Protein AF-A0A947X364-F1 (afdb_monomer_lite)

pLDDT: mean 85.23, std 13.18, range [39.66, 98.44]

Structure (mmCIF, N/CA/C/O backbone):
data_AF-A0A947X364-F1
#
_entry.id   AF-A0A947X364-F1
#
loop_
_atom_site.group_PDB
_atom_site.id
_atom_site.type_symbol
_atom_site.label_atom_id
_atom_site.label_alt_id
_atom_site.label_comp_id
_atom_site.label_asym_id
_atom_site.label_entity_id
_atom_site.label_seq_id
_atom_site.pdbx_PDB_ins_code
_atom_site.Cartn_x
_atom_site.Cartn_y
_atom_site.Cartn_z
_atom_site.occupancy
_atom_site.B_iso_or_equiv
_atom_site.auth_seq_id
_atom_site.auth_comp_id
_atom_site.auth_asym_id
_atom_site.auth_atom_id
_atom_site.pdbx_PDB_model_num
ATOM 1 N N . HIS A 1 1 ? 5.967 0.370 -32.026 1.00 50.75 1 HIS A N 1
ATOM 2 C CA . HIS A 1 1 ? 7.414 0.213 -31.820 1.00 50.75 1 HIS A CA 1
ATOM 3 C C . HIS A 1 1 ? 8.087 1.084 -32.867 1.00 50.75 1 HIS A C 1
ATOM 5 O O . HIS A 1 1 ? 8.521 0.565 -33.881 1.00 50.75 1 HIS A O 1
ATOM 11 N N . ASP A 1 2 ? 8.095 2.403 -32.660 1.00 51.62 2 ASP A N 1
ATOM 12 C CA . ASP A 1 2 ? 8.690 3.359 -33.609 1.00 51.62 2 ASP A CA 1
ATOM 13 C C . ASP A 1 2 ? 10.055 3.768 -33.070 1.00 51.62 2 ASP A C 1
ATOM 15 O O . ASP A 1 2 ? 10.305 4.905 -32.667 1.00 51.62 2 ASP A O 1
ATOM 19 N N . ALA A 1 3 ? 10.926 2.772 -32.964 1.00 56.81 3 ALA A N 1
ATOM 20 C CA . ALA A 1 3 ? 12.272 2.999 -32.496 1.00 56.81 3 ALA A CA 1
ATOM 21 C C . ALA A 1 3 ? 13.049 3.817 -33.533 1.00 56.81 3 ALA A C 1
ATOM 23 O O . ALA A 1 3 ? 12.891 3.569 -34.730 1.00 56.81 3 ALA A O 1
ATOM 24 N N . PRO A 1 4 ? 13.914 4.751 -33.108 1.00 58.84 4 PRO A N 1
ATOM 25 C CA . PRO A 1 4 ? 14.882 5.330 -34.022 1.00 58.84 4 PRO A CA 1
ATOM 26 C C . PRO A 1 4 ? 15.731 4.194 -34.601 1.00 58.84 4 PRO A C 1
ATOM 28 O O . PRO A 1 4 ? 16.317 3.396 -33.866 1.00 58.84 4 PRO A O 1
ATOM 31 N N . VAL A 1 5 ? 15.717 4.096 -35.923 1.00 63.72 5 VAL A N 1
ATOM 32 C CA . VAL A 1 5 ? 16.536 3.163 -36.683 1.00 63.72 5 VAL A CA 1
ATOM 33 C C . VAL A 1 5 ? 17.848 3.870 -36.981 1.00 63.72 5 VAL A C 1
ATOM 35 O O . VAL A 1 5 ? 17.840 5.015 -37.438 1.00 63.72 5 VAL A O 1
ATOM 38 N N . THR A 1 6 ? 18.962 3.212 -36.686 1.00 67.25 6 THR A N 1
ATOM 39 C CA . THR A 1 6 ? 20.286 3.725 -37.028 1.00 67.25 6 THR A CA 1
ATOM 40 C C . THR A 1 6 ? 20.862 2.845 -38.127 1.00 67.25 6 THR A C 1
ATOM 42 O O . THR A 1 6 ? 20.836 1.617 -38.013 1.00 67.25 6 THR A O 1
ATOM 45 N N . GLU A 1 7 ? 21.354 3.471 -39.193 1.00 76.88 7 GLU A N 1
ATOM 46 C CA . GLU A 1 7 ? 22.111 2.783 -40.237 1.00 76.88 7 GLU A CA 1
ATOM 47 C C . GLU A 1 7 ? 23.512 2.461 -39.713 1.00 76.88 7 GLU A C 1
ATOM 49 O O . GLU A 1 7 ? 24.219 3.344 -39.223 1.00 76.88 7 GLU A O 1
ATOM 54 N N . PHE A 1 8 ? 23.908 1.197 -39.824 1.00 76.75 8 PHE A N 1
ATOM 55 C CA . PHE A 1 8 ? 25.250 0.734 -39.498 1.00 76.75 8 PHE A CA 1
ATOM 56 C C . PHE A 1 8 ? 25.892 0.086 -40.713 1.00 76.75 8 PHE A C 1
ATOM 58 O O . PHE A 1 8 ? 25.248 -0.683 -41.426 1.00 76.75 8 PHE A O 1
ATOM 65 N N . THR A 1 9 ? 27.183 0.352 -40.906 1.00 80.31 9 THR A N 1
ATOM 66 C CA . THR A 1 9 ? 27.994 -0.391 -41.875 1.00 80.31 9 THR A CA 1
ATOM 67 C C . THR A 1 9 ? 28.534 -1.648 -41.208 1.00 80.31 9 THR A C 1
ATOM 69 O O . THR A 1 9 ? 29.103 -1.588 -40.114 1.00 80.31 9 THR A O 1
ATOM 72 N N . VAL A 1 10 ? 28.352 -2.798 -41.848 1.00 82.56 10 VAL A N 1
ATOM 73 C CA . VAL A 1 10 ? 28.839 -4.071 -41.320 1.00 82.56 10 VAL A CA 1
ATOM 74 C C . VAL A 1 10 ? 30.335 -4.195 -41.556 1.00 82.56 10 VAL A C 1
ATOM 76 O O . VAL A 1 10 ? 30.806 -4.129 -42.691 1.00 82.56 10 VAL A O 1
ATOM 79 N N . VAL A 1 11 ? 31.084 -4.404 -40.477 1.00 85.81 11 VAL A N 1
ATOM 80 C CA . VAL A 1 11 ? 32.546 -4.520 -40.494 1.00 85.81 11 VAL A CA 1
ATOM 81 C C . VAL A 1 11 ? 33.006 -5.777 -39.760 1.00 85.81 11 VAL A C 1
ATOM 83 O O . VAL A 1 11 ? 32.313 -6.325 -38.902 1.00 85.81 11 VAL A O 1
ATOM 86 N N . GLU A 1 12 ? 34.200 -6.255 -40.096 1.00 80.25 12 GLU A N 1
ATOM 87 C CA . GLU A 1 12 ? 34.803 -7.425 -39.445 1.00 80.25 12 GLU A CA 1
ATOM 88 C C . GLU A 1 12 ? 35.399 -7.076 -38.069 1.00 80.25 12 GLU A C 1
ATOM 90 O O . GLU A 1 12 ? 35.341 -7.875 -37.135 1.00 80.25 12 GLU A O 1
ATOM 95 N N . VAL A 1 13 ? 35.911 -5.849 -37.919 1.00 81.25 13 VAL A N 1
ATOM 96 C CA . VAL A 1 13 ? 36.442 -5.300 -36.666 1.00 81.25 13 VAL A CA 1
ATOM 97 C C . VAL A 1 13 ? 35.828 -3.923 -36.449 1.00 81.25 13 VAL A C 1
ATOM 99 O O . VAL A 1 13 ? 36.001 -3.041 -37.283 1.00 81.25 13 VAL A O 1
ATOM 102 N N . VAL A 1 14 ? 35.111 -3.746 -35.338 1.00 81.38 14 VAL A N 1
ATOM 103 C CA . VAL A 1 14 ? 34.447 -2.478 -35.000 1.00 81.38 14 VAL A CA 1
ATOM 104 C C . VAL A 1 14 ? 35.478 -1.479 -34.483 1.00 81.38 14 VAL A C 1
ATOM 106 O O . VAL A 1 14 ? 36.119 -1.707 -33.456 1.00 81.38 14 VAL A O 1
ATOM 109 N N . THR A 1 15 ? 35.607 -0.361 -35.186 1.00 77.38 15 THR A N 1
ATOM 110 C CA . THR A 1 15 ? 36.470 0.774 -34.838 1.00 77.38 15 THR A CA 1
ATOM 111 C C . THR A 1 15 ? 35.659 1.956 -34.319 1.00 77.38 15 THR A C 1
ATOM 113 O O . THR A 1 15 ? 36.105 2.629 -33.389 1.00 77.38 15 THR A O 1
ATOM 116 N N . ASP A 1 16 ? 34.458 2.175 -34.864 1.00 77.19 16 ASP A N 1
ATOM 117 C CA . ASP A 1 16 ? 33.497 3.177 -34.391 1.00 77.19 16 ASP A CA 1
ATOM 118 C C . ASP A 1 16 ? 32.144 2.538 -34.006 1.00 77.19 16 ASP A C 1
ATOM 120 O O . ASP A 1 16 ? 31.286 2.318 -34.862 1.00 77.19 16 ASP A O 1
ATOM 124 N N . PRO A 1 17 ? 31.878 2.304 -32.706 1.00 70.62 17 PRO A N 1
ATOM 125 C CA . PRO A 1 17 ? 30.636 1.686 -32.228 1.00 70.62 17 PRO A CA 1
ATOM 126 C C . PRO A 1 17 ? 29.351 2.490 -32.503 1.00 70.62 17 PRO A C 1
ATOM 128 O O . PRO A 1 17 ? 28.251 2.006 -32.193 1.00 70.62 17 PRO A O 1
ATOM 131 N N . GLY A 1 18 ? 29.480 3.737 -32.974 1.00 68.88 18 GLY A N 1
ATOM 132 C CA . GLY A 1 18 ? 28.371 4.626 -33.314 1.00 68.88 18 GLY A CA 1
ATOM 133 C C . GLY A 1 18 ? 27.856 4.481 -34.748 1.00 68.88 18 GLY A C 1
ATOM 134 O O . GLY A 1 18 ? 26.692 4.803 -34.980 1.00 68.88 18 GLY A O 1
ATOM 135 N N . SER A 1 19 ? 28.682 3.989 -35.676 1.00 75.62 19 SER A N 1
ATOM 136 C CA . SER A 1 19 ? 28.365 3.870 -37.112 1.00 75.62 19 SER A CA 1
ATOM 137 C C . SER A 1 19 ? 28.690 2.495 -37.715 1.00 75.62 19 SER A C 1
ATOM 139 O O . SER A 1 19 ? 28.218 2.165 -38.805 1.00 75.62 19 SER A O 1
ATOM 141 N N . GLU A 1 20 ? 29.423 1.655 -36.982 1.00 81.62 20 GLU A N 1
ATOM 142 C CA . GLU A 1 20 ? 29.819 0.309 -37.389 1.00 81.62 20 GLU A CA 1
ATOM 143 C C . GLU A 1 20 ? 29.218 -0.768 -36.472 1.00 81.62 20 GLU A C 1
ATOM 145 O O . GLU A 1 20 ? 29.034 -0.571 -35.267 1.00 81.62 20 GLU A O 1
ATOM 150 N N . ILE A 1 21 ? 28.932 -1.936 -37.049 1.00 80.50 21 ILE A N 1
ATOM 151 C CA . ILE A 1 21 ? 28.464 -3.124 -36.328 1.00 80.50 21 ILE A CA 1
ATOM 152 C C . ILE A 1 21 ? 29.257 -4.351 -36.782 1.00 80.50 21 ILE A C 1
ATOM 154 O O . ILE A 1 21 ? 29.564 -4.508 -37.965 1.00 80.50 21 ILE A O 1
ATOM 158 N N . GLY A 1 22 ? 29.616 -5.222 -35.838 1.00 84.00 22 GLY A N 1
ATOM 159 C CA . GLY A 1 22 ? 30.372 -6.433 -36.147 1.00 84.00 22 GLY A CA 1
ATOM 160 C C . GLY A 1 22 ? 29.532 -7.431 -36.945 1.00 84.00 22 GLY A C 1
ATOM 161 O O . GLY A 1 22 ? 28.352 -7.610 -36.647 1.00 84.00 22 GLY A O 1
ATOM 162 N N . LEU A 1 23 ? 30.139 -8.137 -37.902 1.00 82.88 23 LEU A N 1
ATOM 163 C CA . LEU A 1 23 ? 29.462 -9.132 -38.752 1.00 82.88 23 LEU A CA 1
ATOM 164 C C . LEU A 1 23 ? 28.591 -10.129 -37.963 1.00 82.88 23 LEU A C 1
ATOM 166 O O . LEU A 1 23 ? 27.445 -10.378 -38.324 1.00 82.88 23 LEU A O 1
ATOM 170 N N . PHE A 1 24 ? 29.103 -10.666 -36.854 1.00 81.88 24 PHE A N 1
ATOM 171 C CA . PHE A 1 24 ? 28.355 -11.615 -36.021 1.00 81.88 24 PHE A CA 1
ATOM 172 C C . PHE A 1 24 ? 27.121 -10.979 -35.356 1.00 81.88 24 PHE A C 1
ATOM 174 O O . PHE A 1 24 ? 26.053 -11.584 -35.293 1.00 81.88 24 PHE A O 1
ATOM 181 N N . GLU A 1 25 ? 27.248 -9.737 -34.889 1.00 77.56 25 GLU A N 1
ATOM 182 C CA . GLU A 1 25 ? 26.162 -8.989 -34.250 1.00 77.56 25 GLU A CA 1
ATOM 183 C C . GLU A 1 25 ? 25.107 -8.545 -35.278 1.00 77.56 25 GLU A C 1
ATOM 185 O O . GLU A 1 25 ? 23.904 -8.637 -35.028 1.00 77.56 25 GLU A O 1
ATOM 190 N N . ALA A 1 26 ? 25.545 -8.155 -36.477 1.00 77.19 26 ALA A N 1
ATOM 191 C CA . ALA A 1 26 ? 24.693 -7.867 -37.627 1.00 77.19 26 ALA A CA 1
ATOM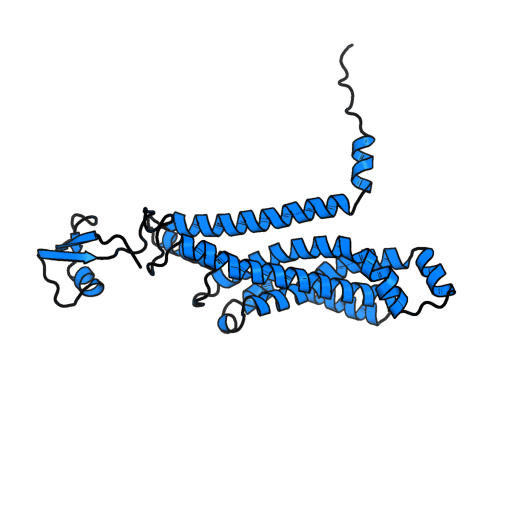 192 C C . ALA A 1 26 ? 23.870 -9.092 -38.060 1.00 77.19 26 ALA A C 1
ATOM 194 O O . ALA A 1 26 ? 22.669 -8.991 -38.323 1.00 77.19 26 ALA A O 1
ATOM 195 N N . GLN A 1 27 ? 24.499 -10.270 -38.076 1.00 82.19 27 GLN A N 1
ATOM 196 C CA . GLN A 1 27 ? 23.836 -11.515 -38.457 1.00 82.19 27 GLN A CA 1
ATOM 197 C C . GLN A 1 27 ? 22.796 -11.976 -37.431 1.00 82.19 27 GLN A C 1
ATOM 199 O O . GLN A 1 27 ? 21.747 -12.497 -37.810 1.00 82.19 27 GLN A O 1
ATOM 204 N N . LEU A 1 28 ? 23.067 -11.756 -36.141 1.00 78.50 28 LEU A N 1
ATOM 205 C CA . LEU A 1 28 ? 22.130 -12.046 -35.054 1.00 78.50 28 LEU A CA 1
ATOM 206 C C . LEU A 1 28 ? 20.958 -11.060 -34.992 1.00 78.50 28 LEU A C 1
ATOM 208 O O . LEU A 1 28 ? 19.848 -11.463 -34.649 1.00 78.50 28 LEU A O 1
ATOM 212 N N . SER A 1 29 ? 21.202 -9.780 -35.281 1.00 69.56 29 SER A N 1
ATOM 213 C CA . SER A 1 29 ? 20.190 -8.723 -35.159 1.00 69.56 29 SER A CA 1
ATOM 214 C C . SER A 1 29 ? 19.259 -8.624 -36.368 1.00 69.56 29 SER A C 1
ATOM 216 O O . SER A 1 29 ? 18.086 -8.299 -36.187 1.00 69.56 29 SER A O 1
ATOM 218 N N . THR A 1 30 ? 19.750 -8.937 -37.573 1.00 77.44 30 THR A N 1
ATOM 219 C CA . THR A 1 30 ? 19.005 -8.706 -38.823 1.00 77.44 30 THR A CA 1
ATOM 220 C C . THR A 1 30 ? 18.771 -9.988 -39.620 1.00 77.44 30 THR A C 1
ATOM 222 O O . THR A 1 30 ? 17.625 -10.376 -39.846 1.00 77.44 30 THR A O 1
ATOM 225 N N . SER A 1 31 ? 19.835 -10.643 -40.097 1.00 77.31 31 SER A N 1
ATOM 226 C CA . SER A 1 31 ? 19.735 -11.828 -40.960 1.00 77.31 31 SER A CA 1
ATOM 227 C C . SER A 1 31 ? 21.073 -12.566 -41.054 1.00 77.31 31 SER A C 1
ATOM 229 O O . SER A 1 31 ? 22.104 -11.916 -41.219 1.00 77.31 31 SER A O 1
ATOM 231 N N . PRO A 1 32 ? 21.089 -13.913 -41.079 1.00 82.31 32 PRO A N 1
ATOM 232 C CA . PRO A 1 32 ? 22.324 -14.689 -41.214 1.00 82.31 32 PRO A CA 1
ATOM 233 C C . PRO A 1 32 ? 23.052 -14.486 -42.555 1.00 82.31 32 PRO A C 1
ATOM 235 O O . PRO A 1 32 ? 24.175 -14.955 -42.702 1.00 82.31 32 PRO A O 1
ATOM 238 N N . PHE A 1 33 ? 22.429 -13.814 -43.529 1.00 84.31 33 PHE A N 1
ATOM 239 C CA . PHE A 1 33 ? 22.990 -13.564 -44.862 1.00 84.31 33 PHE A CA 1
ATOM 240 C C . PHE A 1 33 ? 23.655 -12.191 -45.021 1.00 84.31 33 PHE A C 1
ATOM 242 O O . PHE A 1 33 ? 24.028 -11.840 -46.132 1.00 84.31 33 PHE A O 1
ATOM 249 N N . VAL A 1 34 ? 23.758 -11.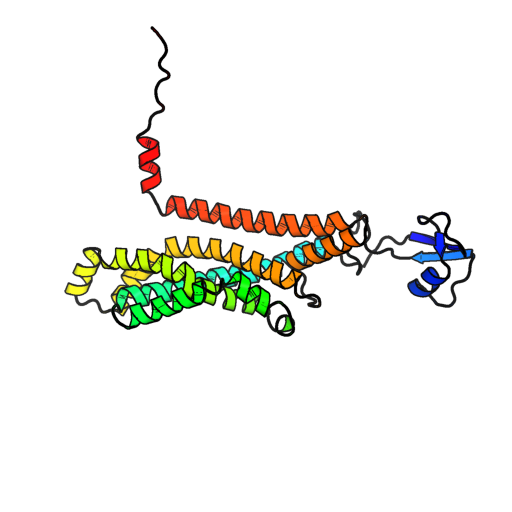401 -43.950 1.00 84.81 34 VAL A N 1
ATOM 250 C CA . VAL A 1 34 ? 24.421 -10.090 -43.992 1.00 84.81 34 VAL A CA 1
ATOM 251 C C . VAL A 1 34 ? 25.935 -10.272 -44.157 1.00 84.81 34 VAL A C 1
ATOM 253 O O . VAL A 1 34 ? 26.535 -11.096 -43.455 1.00 84.81 34 VAL A O 1
ATOM 256 N N . GLU A 1 35 ? 26.537 -9.500 -45.066 1.00 87.81 35 GLU A N 1
ATOM 257 C CA . GLU A 1 35 ? 27.966 -9.529 -45.395 1.00 87.81 35 GLU A CA 1
ATOM 258 C C . GLU A 1 35 ? 28.691 -8.234 -44.982 1.00 87.81 35 GLU A C 1
ATOM 260 O O . GLU A 1 35 ? 28.089 -7.201 -44.691 1.00 87.81 35 GLU A O 1
ATOM 265 N N . VAL A 1 36 ? 30.026 -8.292 -44.927 1.00 84.69 36 VAL A N 1
ATOM 266 C CA . VAL A 1 36 ? 30.869 -7.122 -44.636 1.00 84.69 36 VAL A CA 1
ATOM 267 C C . VAL A 1 36 ? 30.725 -6.096 -45.763 1.00 84.69 36 VAL A C 1
ATOM 269 O O . VAL A 1 36 ? 30.943 -6.418 -46.928 1.00 84.69 36 VAL A O 1
ATOM 272 N N . GLY A 1 37 ? 30.411 -4.851 -45.407 1.00 81.81 37 GLY A N 1
ATOM 273 C CA . GLY A 1 37 ? 30.151 -3.753 -46.341 1.00 81.81 37 GLY A CA 1
ATOM 274 C C . GLY A 1 37 ? 28.668 -3.454 -46.574 1.00 81.81 37 GLY A C 1
ATOM 275 O O . GLY A 1 37 ? 28.362 -2.411 -47.153 1.00 81.81 37 GLY A O 1
ATOM 276 N N . ASP A 1 38 ? 27.757 -4.304 -46.092 1.00 85.00 38 ASP A N 1
ATOM 277 C CA . ASP A 1 38 ? 26.325 -4.010 -46.118 1.00 85.00 38 ASP A CA 1
ATOM 278 C C . ASP A 1 38 ? 25.984 -2.854 -45.168 1.00 85.00 38 ASP A C 1
ATOM 280 O O . ASP A 1 38 ? 26.577 -2.706 -44.096 1.00 85.00 38 ASP A O 1
ATOM 284 N N . VAL A 1 39 ? 24.994 -2.045 -45.551 1.00 82.19 39 VAL A N 1
ATOM 285 C CA . VAL A 1 39 ? 24.371 -1.062 -44.658 1.00 82.19 39 VAL A CA 1
ATOM 286 C C . VAL A 1 39 ? 23.075 -1.664 -44.142 1.00 82.19 39 VAL A C 1
ATOM 288 O O . VAL A 1 39 ? 22.170 -1.960 -44.925 1.00 82.19 39 VAL A O 1
ATOM 291 N N . ILE A 1 40 ? 22.996 -1.866 -42.829 1.00 80.12 40 ILE A N 1
ATOM 292 C CA . ILE A 1 40 ? 21.817 -2.425 -42.175 1.00 80.12 40 ILE A CA 1
ATOM 293 C C . ILE A 1 40 ? 21.181 -1.423 -41.224 1.00 80.12 40 ILE A C 1
ATOM 295 O O . ILE A 1 40 ? 21.845 -0.675 -40.509 1.00 80.12 40 ILE A O 1
ATOM 299 N N . GLU A 1 41 ? 19.859 -1.450 -41.205 1.00 75.38 41 GLU A N 1
ATOM 300 C CA . GLU A 1 41 ? 19.028 -0.669 -40.308 1.00 75.38 41 GLU A CA 1
ATOM 301 C C . GLU A 1 41 ? 18.786 -1.463 -39.020 1.00 75.38 41 GLU A C 1
ATOM 303 O O . GLU A 1 41 ? 18.035 -2.440 -39.013 1.00 75.38 41 GLU A O 1
ATOM 308 N N . VAL A 1 42 ? 19.425 -1.059 -37.918 1.00 70.38 42 VAL A N 1
ATOM 309 C CA . VAL A 1 42 ? 19.279 -1.741 -36.623 1.00 70.38 42 VAL A CA 1
ATOM 310 C C . VAL A 1 42 ? 18.552 -0.837 -35.639 1.00 70.38 42 VAL A C 1
ATOM 312 O O . VAL A 1 42 ? 18.973 0.284 -35.344 1.00 70.38 42 VAL A O 1
ATOM 315 N N . SER A 1 43 ? 17.458 -1.348 -35.075 1.00 69.88 43 SER A N 1
ATOM 316 C CA . SER A 1 43 ? 16.814 -0.727 -33.920 1.00 69.88 43 SER A CA 1
ATOM 317 C C . SER A 1 43 ? 17.644 -1.013 -32.669 1.00 69.88 43 SER A C 1
ATOM 319 O O . SER A 1 43 ? 17.567 -2.104 -32.104 1.00 69.88 43 SER A O 1
ATOM 321 N N . ARG A 1 44 ? 18.438 -0.040 -32.207 1.00 71.88 44 ARG A N 1
ATOM 322 C CA . ARG A 1 44 ? 19.097 -0.157 -30.899 1.00 71.88 44 ARG A CA 1
ATOM 323 C C . ARG A 1 44 ? 18.103 0.144 -29.784 1.00 71.88 44 ARG A C 1
ATOM 325 O O . ARG A 1 44 ? 17.610 1.264 -29.651 1.00 71.88 44 ARG A O 1
ATOM 332 N N . GLN A 1 45 ? 17.848 -0.871 -28.969 1.00 75.81 45 GLN A N 1
ATOM 333 C CA . GLN A 1 45 ? 17.127 -0.763 -27.710 1.00 75.81 45 GLN A CA 1
ATOM 334 C C . GLN A 1 45 ? 18.101 -0.954 -26.550 1.00 75.81 45 GLN A C 1
ATOM 336 O O . GLN A 1 45 ? 19.019 -1.766 -26.664 1.00 75.81 45 GLN A O 1
ATOM 341 N N . PRO A 1 46 ? 17.901 -0.269 -25.420 1.00 83.19 46 PRO A N 1
ATOM 342 C CA . PRO A 1 46 ? 16.972 0.847 -25.193 1.00 83.19 46 PRO A CA 1
ATOM 343 C C . PRO A 1 46 ? 17.371 2.136 -25.946 1.00 83.19 46 PRO A C 1
ATOM 345 O O . PRO A 1 46 ? 18.546 2.502 -25.985 1.00 83.19 46 PRO A O 1
ATOM 348 N N . ALA A 1 47 ? 16.396 2.870 -26.490 1.00 83.06 47 ALA A N 1
ATOM 349 C CA . ALA A 1 47 ? 16.622 4.119 -27.223 1.00 83.06 47 ALA A CA 1
ATOM 350 C C . ALA A 1 47 ? 16.469 5.363 -26.322 1.00 83.06 47 ALA A C 1
ATOM 352 O O . ALA A 1 47 ? 15.644 5.370 -25.400 1.00 83.06 47 ALA A O 1
ATOM 353 N N . PRO A 1 48 ? 17.242 6.442 -26.568 1.00 85.31 48 PRO A N 1
ATOM 354 C CA . PRO A 1 48 ? 17.156 7.670 -25.783 1.00 85.31 48 PRO A CA 1
ATOM 355 C C . PRO A 1 48 ? 15.845 8.438 -26.032 1.00 85.31 48 PRO A C 1
ATOM 357 O O . PRO A 1 48 ? 15.146 8.189 -27.020 1.00 85.31 48 PRO A O 1
ATOM 360 N N . PRO A 1 49 ? 15.515 9.414 -25.162 1.00 87.56 49 PRO A N 1
ATOM 361 C CA . PRO A 1 49 ? 14.378 10.305 -25.357 1.00 87.56 49 PRO A CA 1
ATOM 362 C C . PRO A 1 49 ? 14.358 10.962 -26.741 1.00 87.56 49 PRO A C 1
ATOM 364 O O . PRO A 1 49 ? 15.345 11.540 -27.192 1.00 87.56 49 PRO A O 1
ATOM 367 N N . SER A 1 50 ? 13.206 10.910 -27.401 1.00 86.12 50 SER A N 1
ATOM 368 C CA . SER A 1 50 ? 12.964 11.484 -28.724 1.00 86.12 50 SER A CA 1
ATOM 369 C C . SER A 1 50 ? 11.543 12.051 -28.829 1.00 86.12 50 SER A C 1
ATOM 371 O O . SER A 1 50 ? 10.722 11.904 -27.924 1.00 86.12 50 SER A O 1
ATOM 373 N N . ARG A 1 51 ? 11.212 12.709 -29.949 1.00 83.94 51 ARG A N 1
ATOM 374 C CA . ARG A 1 51 ? 9.846 13.221 -30.184 1.00 83.94 51 ARG A CA 1
ATOM 375 C C . ARG A 1 51 ? 8.798 12.108 -30.273 1.00 83.94 51 ARG A C 1
ATOM 377 O O . ARG A 1 51 ? 7.654 12.356 -29.906 1.00 83.94 51 ARG A O 1
ATOM 384 N N . ALA A 1 52 ? 9.194 10.926 -30.745 1.00 85.00 52 ALA A N 1
ATOM 385 C CA . ALA A 1 52 ? 8.341 9.740 -30.787 1.00 85.00 52 ALA A CA 1
ATOM 386 C C . ALA A 1 52 ? 8.228 9.074 -29.404 1.00 85.00 52 ALA A C 1
ATOM 388 O O . ALA A 1 52 ? 7.149 8.637 -29.020 1.00 85.00 52 ALA A O 1
ATOM 389 N N . HIS A 1 53 ? 9.323 9.073 -28.637 1.00 86.44 53 HIS A N 1
ATOM 390 C CA . HIS A 1 53 ? 9.428 8.436 -27.324 1.00 86.44 53 HIS A CA 1
ATOM 391 C C . HIS A 1 53 ? 9.960 9.422 -26.281 1.00 86.44 53 HIS A C 1
ATOM 393 O O . HIS A 1 53 ? 11.166 9.508 -26.058 1.00 86.44 53 HIS A O 1
ATOM 399 N N . TRP A 1 54 ? 9.079 10.187 -25.628 1.00 88.44 54 TRP A N 1
ATOM 400 C CA . TRP A 1 54 ? 9.479 11.324 -24.774 1.00 88.44 54 TRP A CA 1
ATOM 401 C C . TRP A 1 54 ? 10.375 10.949 -23.594 1.00 88.44 54 TRP A C 1
ATOM 403 O O . TRP A 1 54 ? 11.168 11.771 -23.143 1.00 88.44 54 TRP A O 1
ATOM 413 N N . LEU A 1 55 ? 10.239 9.723 -23.088 1.00 89.81 55 LEU A N 1
ATOM 414 C CA . LEU A 1 55 ? 11.077 9.175 -22.020 1.00 89.81 55 LEU A CA 1
ATOM 415 C C . LEU A 1 55 ? 11.994 8.052 -22.523 1.00 89.81 55 LEU A C 1
ATOM 417 O O . LEU A 1 55 ? 12.573 7.339 -21.714 1.00 89.81 55 LEU A O 1
ATOM 421 N N . GLY A 1 56 ? 12.136 7.901 -23.840 1.00 88.44 56 GLY A N 1
ATOM 422 C CA . GLY A 1 56 ? 12.871 6.801 -24.454 1.00 88.44 56 GLY A CA 1
ATOM 423 C C . GLY A 1 56 ? 12.106 5.480 -24.408 1.00 88.44 56 GLY A C 1
ATOM 424 O O . GLY A 1 56 ? 10.895 5.435 -24.155 1.00 88.44 56 GLY A O 1
ATOM 425 N N . THR A 1 57 ? 12.832 4.401 -24.672 1.00 87.38 57 THR A N 1
ATOM 426 C CA . THR A 1 57 ? 12.308 3.032 -24.695 1.00 87.38 57 THR A CA 1
ATOM 427 C C . THR A 1 57 ? 13.106 2.115 -23.774 1.00 87.38 57 THR A C 1
ATOM 429 O O . THR A 1 57 ? 14.251 2.398 -23.422 1.00 87.38 57 THR A O 1
ATOM 432 N N . ASP A 1 58 ? 12.486 1.015 -23.360 1.00 85.31 58 ASP A N 1
ATOM 433 C CA . ASP A 1 58 ? 13.139 -0.045 -22.590 1.00 85.31 58 ASP A CA 1
ATOM 434 C C . ASP A 1 58 ? 13.905 -1.038 -23.506 1.00 85.31 58 ASP A C 1
ATOM 436 O O . ASP A 1 58 ? 13.849 -0.904 -24.732 1.00 85.31 58 ASP A O 1
ATOM 440 N N . PRO A 1 59 ? 14.611 -2.052 -22.960 1.00 79.75 59 PRO A N 1
ATOM 441 C CA . PRO A 1 59 ? 15.345 -3.046 -23.758 1.00 79.75 59 PRO A CA 1
ATOM 442 C C . PRO A 1 59 ? 14.484 -3.823 -24.758 1.00 79.75 59 PRO A C 1
ATOM 444 O O . PRO A 1 59 ? 14.993 -4.331 -25.751 1.00 79.75 59 PRO A O 1
ATOM 447 N N . LEU A 1 60 ? 13.179 -3.927 -24.496 1.00 79.06 60 LEU A N 1
ATOM 448 C CA . LEU A 1 60 ? 12.205 -4.619 -25.340 1.00 79.06 60 LEU A CA 1
ATOM 449 C C . LEU A 1 60 ? 11.536 -3.665 -26.347 1.00 79.06 60 LEU A C 1
ATOM 451 O O . LEU A 1 60 ? 10.590 -4.047 -27.038 1.00 79.06 60 LEU A O 1
ATOM 455 N N . GLY A 1 61 ? 11.979 -2.407 -26.422 1.00 79.94 61 GLY A N 1
ATOM 456 C CA . GLY A 1 61 ? 11.412 -1.388 -27.300 1.00 79.94 61 GLY A CA 1
ATOM 457 C C . GLY A 1 61 ? 10.038 -0.874 -26.881 1.00 79.94 61 GLY A C 1
ATOM 458 O O . GLY A 1 61 ? 9.317 -0.316 -27.713 1.00 79.94 61 GLY A O 1
ATOM 459 N N . ARG A 1 62 ? 9.646 -1.061 -25.617 1.00 85.88 62 ARG A N 1
ATOM 460 C CA . ARG A 1 62 ? 8.418 -0.503 -25.039 1.00 85.88 62 ARG A CA 1
ATOM 461 C C . ARG A 1 62 ? 8.643 0.960 -24.668 1.00 85.88 62 ARG A C 1
ATOM 463 O O . ARG A 1 62 ? 9.667 1.316 -24.095 1.00 85.88 62 ARG A O 1
ATOM 470 N N . ASP A 1 63 ? 7.663 1.805 -24.974 1.00 89.62 63 ASP A N 1
ATOM 471 C CA . ASP A 1 63 ? 7.703 3.233 -24.651 1.00 89.62 63 ASP A CA 1
ATOM 472 C C . ASP A 1 63 ? 7.612 3.467 -23.133 1.00 89.62 63 ASP A C 1
ATOM 474 O O . ASP A 1 63 ? 6.640 3.065 -22.486 1.00 89.62 63 ASP A O 1
ATOM 478 N N . VAL A 1 64 ? 8.610 4.147 -22.563 1.00 91.81 64 VAL A N 1
ATOM 479 C CA . VAL A 1 64 ? 8.740 4.330 -21.106 1.00 91.81 64 VAL A CA 1
ATOM 480 C C . VAL A 1 64 ? 7.618 5.200 -20.541 1.00 91.81 64 VAL A C 1
ATOM 482 O O . VAL A 1 64 ? 7.134 4.948 -19.437 1.00 91.81 64 VAL A O 1
ATOM 485 N N . LEU A 1 65 ? 7.142 6.193 -21.299 1.00 92.06 65 LEU A N 1
ATOM 486 C CA . LEU A 1 65 ? 6.005 7.023 -20.892 1.00 92.06 65 LEU A CA 1
ATOM 487 C C . LEU A 1 65 ? 4.712 6.200 -20.827 1.00 92.06 65 LEU A C 1
ATOM 489 O O . LEU A 1 65 ? 3.955 6.290 -19.861 1.00 92.06 65 LEU A O 1
ATOM 493 N N . SER A 1 66 ? 4.485 5.346 -21.818 1.00 91.38 66 SER A N 1
ATOM 494 C CA . SER A 1 66 ? 3.361 4.413 -21.845 1.00 91.38 66 SER A CA 1
ATOM 495 C C . SER A 1 66 ? 3.448 3.407 -20.700 1.00 91.38 66 SER A C 1
ATOM 497 O O . SER A 1 66 ? 2.438 3.144 -20.049 1.00 91.38 66 SER A O 1
ATOM 499 N N . MET A 1 67 ? 4.646 2.901 -20.387 1.00 91.69 67 MET A N 1
ATOM 500 C CA . MET A 1 67 ? 4.878 2.054 -19.212 1.00 91.69 67 MET A CA 1
ATOM 501 C C . MET A 1 67 ? 4.548 2.784 -17.908 1.00 91.69 67 MET A C 1
ATOM 503 O O . MET A 1 67 ? 3.880 2.220 -17.042 1.00 91.69 67 MET A O 1
ATOM 507 N N . LEU A 1 68 ? 4.946 4.052 -17.786 1.00 93.88 68 LEU A N 1
ATOM 508 C CA . LEU A 1 68 ? 4.660 4.881 -16.618 1.00 93.88 68 LEU A CA 1
ATOM 509 C C . LEU A 1 68 ? 3.150 5.040 -16.391 1.00 93.88 68 LEU A C 1
ATOM 511 O O . LEU A 1 68 ? 2.662 4.867 -15.270 1.00 93.88 68 LEU A O 1
ATOM 515 N N . LEU A 1 69 ? 2.403 5.331 -17.460 1.00 93.56 69 LEU A N 1
ATOM 516 C CA . LEU A 1 69 ? 0.947 5.491 -17.425 1.00 93.56 69 LEU A CA 1
ATOM 517 C C . LEU A 1 69 ? 0.226 4.158 -17.189 1.00 93.56 69 LEU A C 1
ATOM 519 O O . LEU A 1 69 ? -0.705 4.090 -16.383 1.00 93.56 69 LEU A O 1
ATOM 523 N N . ALA A 1 70 ? 0.673 3.080 -17.836 1.00 91.50 70 ALA A N 1
ATOM 524 C CA . ALA A 1 70 ? 0.137 1.738 -17.624 1.00 91.50 70 ALA A CA 1
ATOM 525 C C . ALA A 1 70 ? 0.361 1.269 -16.177 1.00 91.50 70 ALA A C 1
ATOM 527 O O . ALA A 1 70 ? -0.560 0.750 -15.538 1.00 91.50 70 ALA A O 1
ATOM 528 N N . GLY A 1 71 ? 1.550 1.536 -15.629 1.00 90.88 71 GLY A N 1
ATOM 529 C CA . GLY A 1 71 ? 1.913 1.215 -14.254 1.00 90.88 71 GLY A CA 1
ATOM 530 C C . GLY A 1 71 ? 1.138 2.007 -13.203 1.00 90.88 71 GLY A C 1
ATOM 531 O O . GLY A 1 71 ? 0.942 1.520 -12.087 1.00 90.88 71 GLY A O 1
ATOM 532 N N . ALA A 1 72 ? 0.617 3.185 -13.557 1.00 93.00 72 ALA A N 1
ATOM 533 C CA . ALA A 1 72 ? -0.266 3.939 -12.676 1.00 93.00 72 ALA A CA 1
ATOM 534 C C . ALA A 1 72 ? -1.549 3.149 -12.390 1.00 93.00 72 ALA A C 1
ATOM 536 O O . ALA A 1 72 ? -1.927 2.981 -11.232 1.00 93.00 72 ALA A O 1
ATOM 537 N N . ARG A 1 73 ? -2.196 2.595 -13.423 1.00 92.06 73 ARG A N 1
ATOM 538 C CA . ARG A 1 73 ? -3.457 1.849 -13.274 1.00 92.06 73 ARG A CA 1
ATOM 539 C C . ARG A 1 73 ? -3.317 0.681 -12.297 1.00 92.06 73 ARG A C 1
ATOM 541 O O . ARG A 1 73 ? -4.149 0.536 -11.403 1.00 92.06 73 ARG A O 1
ATOM 548 N N . THR A 1 74 ? -2.287 -0.148 -12.462 1.00 90.00 74 THR A N 1
ATOM 549 C CA . THR A 1 74 ? -2.055 -1.322 -11.605 1.00 90.00 74 THR A CA 1
ATOM 550 C C . THR A 1 74 ? -1.784 -0.900 -10.161 1.00 90.00 74 THR A C 1
ATOM 552 O O . THR A 1 74 ? -2.415 -1.417 -9.238 1.00 90.00 74 THR A O 1
ATOM 555 N N . THR A 1 75 ? -0.945 0.119 -9.970 1.00 92.38 75 THR A N 1
ATOM 556 C CA . THR A 1 75 ? -0.594 0.662 -8.651 1.00 92.38 75 THR A CA 1
ATOM 557 C C . THR A 1 75 ? -1.797 1.277 -7.926 1.00 92.38 75 THR A C 1
ATOM 559 O O . THR A 1 75 ? -2.011 1.018 -6.739 1.00 92.38 75 THR A O 1
ATOM 562 N N . PHE A 1 76 ? -2.633 2.040 -8.636 1.00 93.88 76 PHE A N 1
ATOM 563 C CA . PHE A 1 76 ? -3.852 2.631 -8.080 1.00 93.88 76 PHE A CA 1
ATOM 564 C C . PHE A 1 76 ? -4.864 1.569 -7.645 1.00 93.88 76 PHE A C 1
ATOM 566 O O . PHE A 1 76 ? -5.469 1.714 -6.583 1.00 93.88 76 PHE A O 1
ATOM 573 N N . VAL A 1 77 ? -5.041 0.496 -8.426 1.00 95.19 77 VAL A N 1
ATOM 574 C CA . VAL A 1 77 ? -5.939 -0.611 -8.055 1.00 95.19 77 VAL A CA 1
ATOM 575 C C . VAL A 1 77 ? -5.471 -1.268 -6.759 1.00 95.19 77 VAL A C 1
ATOM 577 O O . VAL A 1 77 ? -6.279 -1.431 -5.845 1.00 95.19 77 VAL A O 1
ATOM 580 N N . VAL A 1 78 ? -4.176 -1.586 -6.646 1.00 94.69 78 VAL A N 1
ATOM 581 C CA . VAL A 1 78 ? -3.602 -2.157 -5.416 1.00 94.69 78 VAL A CA 1
ATOM 582 C C . VAL A 1 78 ? -3.857 -1.238 -4.225 1.00 94.69 78 VAL A C 1
ATOM 584 O O . VAL A 1 78 ? -4.419 -1.675 -3.219 1.00 94.69 78 VAL A O 1
ATOM 587 N N . GLY A 1 79 ? -3.482 0.038 -4.353 1.00 95.69 79 GLY A N 1
ATOM 588 C CA . GLY A 1 79 ? -3.621 1.021 -3.286 1.00 95.69 79 GLY A CA 1
ATOM 589 C C . GLY A 1 79 ? -5.072 1.191 -2.839 1.00 95.69 79 GLY A C 1
ATOM 590 O O . GLY A 1 79 ? -5.362 1.096 -1.648 1.00 95.69 79 GLY A O 1
ATOM 591 N N . LEU A 1 80 ? -6.001 1.386 -3.778 1.00 96.88 80 LEU A N 1
ATOM 592 C CA . LEU A 1 80 ? -7.414 1.631 -3.480 1.00 96.88 80 LEU A CA 1
ATOM 593 C C . LEU A 1 80 ? -8.083 0.430 -2.803 1.00 96.88 80 LEU A C 1
ATOM 595 O O . LEU A 1 80 ? -8.770 0.595 -1.792 1.00 96.88 80 LEU A O 1
ATOM 599 N N . VAL A 1 81 ? -7.873 -0.777 -3.336 1.00 98.00 81 VAL A N 1
ATOM 600 C CA . VAL A 1 81 ? -8.454 -2.002 -2.770 1.00 98.00 81 VAL A CA 1
ATOM 601 C C . VAL A 1 81 ? -7.877 -2.269 -1.381 1.00 98.00 81 VAL A C 1
ATOM 603 O O . VAL A 1 81 ? -8.634 -2.584 -0.459 1.00 98.00 81 VAL A O 1
ATOM 606 N N . ALA A 1 82 ? -6.568 -2.069 -1.197 1.00 97.81 82 ALA A N 1
ATOM 607 C CA . ALA A 1 82 ? -5.927 -2.168 0.110 1.00 97.81 82 ALA A CA 1
ATOM 608 C C . ALA A 1 82 ? -6.500 -1.160 1.110 1.00 97.81 82 ALA A C 1
ATOM 610 O O . ALA A 1 82 ? -6.804 -1.542 2.239 1.00 97.81 82 ALA A O 1
ATOM 611 N N . ALA A 1 83 ? -6.709 0.096 0.703 1.00 97.50 83 ALA A N 1
ATOM 612 C CA . ALA A 1 83 ? -7.305 1.128 1.550 1.00 97.50 83 ALA A CA 1
ATOM 613 C C . ALA A 1 83 ? -8.688 0.698 2.053 1.00 97.50 83 ALA A C 1
ATOM 615 O O . ALA A 1 83 ? -8.915 0.609 3.260 1.00 97.50 83 ALA A O 1
ATOM 616 N N . ILE A 1 84 ? -9.604 0.399 1.127 1.00 98.00 84 ILE A N 1
ATOM 617 C CA . ILE A 1 84 ? -11.000 0.064 1.446 1.00 98.00 84 ILE A CA 1
ATOM 618 C C . ILE A 1 84 ? -11.061 -1.179 2.330 1.00 98.00 84 ILE A C 1
ATOM 620 O O . ILE A 1 84 ? -11.744 -1.176 3.356 1.00 98.00 84 ILE A O 1
ATOM 624 N N . THR A 1 85 ? -10.304 -2.217 1.974 1.00 98.44 85 THR A N 1
ATOM 625 C CA . THR A 1 85 ? -10.290 -3.473 2.729 1.00 98.44 85 THR A CA 1
ATOM 626 C C . THR A 1 85 ? -9.703 -3.267 4.126 1.00 98.44 85 THR A C 1
ATOM 628 O O . THR A 1 85 ? -10.272 -3.762 5.095 1.00 98.44 85 THR A O 1
ATOM 631 N N . THR A 1 86 ? -8.640 -2.465 4.265 1.00 98.12 86 THR A N 1
ATOM 632 C CA . THR A 1 86 ? -8.031 -2.148 5.570 1.00 98.12 86 THR A CA 1
ATOM 633 C C . THR A 1 86 ? -9.014 -1.451 6.502 1.00 98.12 86 THR A C 1
ATOM 635 O O . THR A 1 86 ? -9.153 -1.859 7.655 1.00 98.12 86 THR A O 1
ATOM 638 N N . ALA A 1 87 ? -9.717 -0.418 6.024 1.00 97.12 87 ALA A N 1
ATOM 639 C CA . ALA A 1 87 ? -10.721 0.261 6.842 1.00 97.12 87 ALA A CA 1
ATOM 640 C C . ALA A 1 87 ? -11.873 -0.662 7.208 1.00 97.12 87 ALA A C 1
ATOM 642 O O . ALA A 1 87 ? -12.265 -0.703 8.372 1.00 97.12 87 ALA A O 1
ATOM 643 N N . LEU A 1 88 ? -12.415 -1.390 6.231 1.00 97.75 88 LEU A N 1
ATOM 644 C CA . LEU A 1 88 ? -13.562 -2.256 6.459 1.00 97.75 88 LEU A CA 1
ATOM 645 C C . LEU A 1 88 ? -13.227 -3.328 7.497 1.00 97.75 88 LEU A C 1
ATOM 647 O O . LEU A 1 88 ? -13.923 -3.449 8.505 1.00 97.75 88 LEU A O 1
ATOM 651 N N . VAL A 1 89 ? -12.130 -4.058 7.285 1.00 98.00 89 VAL A N 1
ATOM 652 C CA . VAL A 1 89 ? -11.679 -5.107 8.202 1.00 98.00 89 VAL A CA 1
ATOM 653 C C . VAL A 1 89 ? -11.341 -4.503 9.558 1.00 98.00 89 VAL A C 1
ATOM 655 O O . VAL A 1 89 ? -11.857 -4.980 10.561 1.00 98.00 89 VAL A O 1
ATOM 658 N N . GLY A 1 90 ? -10.562 -3.421 9.610 1.00 97.31 90 GLY A N 1
ATOM 659 C CA . GLY A 1 90 ? -10.164 -2.792 10.868 1.00 97.31 90 GLY A CA 1
ATOM 660 C C . GLY A 1 90 ? -11.345 -2.292 11.703 1.00 97.31 90 GLY A C 1
ATOM 661 O O . GLY A 1 90 ? -11.392 -2.534 12.908 1.00 97.31 90 GLY A O 1
ATOM 662 N N . VAL A 1 91 ? -12.327 -1.631 11.080 1.00 97.38 91 VAL A N 1
ATOM 663 C CA . VAL A 1 91 ? -13.529 -1.124 11.765 1.00 97.38 91 VAL A CA 1
ATOM 664 C C . VAL A 1 91 ? -14.393 -2.273 12.272 1.00 97.38 91 VAL A C 1
ATOM 666 O O . VAL A 1 91 ? -14.837 -2.241 13.422 1.00 97.38 91 VAL A O 1
ATOM 669 N N . LEU A 1 92 ? -14.619 -3.303 11.453 1.00 96.06 92 LEU A N 1
ATOM 670 C CA . LEU A 1 92 ? -15.367 -4.488 11.874 1.00 96.06 92 LEU A CA 1
ATOM 671 C C . LEU A 1 92 ? -14.661 -5.183 13.042 1.00 96.06 92 LEU A C 1
ATOM 673 O O . LEU A 1 92 ? -15.276 -5.430 14.075 1.00 96.06 92 LEU A O 1
ATOM 677 N N . TYR A 1 93 ? -13.356 -5.406 12.924 1.00 96.00 93 TYR A N 1
ATOM 678 C CA . TYR A 1 93 ? -12.557 -6.090 13.932 1.00 96.00 93 TYR A CA 1
ATOM 679 C C . TYR A 1 93 ? -12.556 -5.340 15.272 1.00 96.00 93 TYR A C 1
ATOM 681 O O . TYR A 1 93 ? -12.899 -5.907 16.311 1.00 96.00 93 TYR A O 1
ATOM 689 N N . ALA A 1 94 ? -12.267 -4.037 15.242 1.00 96.19 94 ALA A N 1
ATOM 690 C CA . ALA A 1 94 ? -12.222 -3.197 16.435 1.00 96.19 94 ALA A CA 1
ATOM 691 C C . ALA A 1 94 ? -13.598 -3.018 17.092 1.00 96.19 94 ALA A C 1
ATOM 693 O O . ALA A 1 94 ? -13.709 -2.992 18.320 1.00 96.19 94 ALA A O 1
ATOM 694 N N . SER A 1 95 ? -14.661 -2.895 16.293 1.00 95.88 95 SER A N 1
ATOM 695 C CA . SER A 1 95 ? -16.017 -2.719 16.818 1.00 95.88 95 SER A CA 1
ATOM 696 C C . SER A 1 95 ? -16.542 -3.988 17.498 1.00 95.88 95 SER A C 1
ATOM 698 O O . SER A 1 95 ? -17.113 -3.904 18.590 1.00 95.88 95 SER A O 1
ATOM 700 N N . VAL A 1 96 ? -16.250 -5.164 16.932 1.00 95.38 96 VAL A N 1
ATOM 701 C CA . VAL A 1 96 ? -16.536 -6.468 17.547 1.00 95.38 96 VAL A CA 1
ATOM 702 C C . VAL A 1 96 ? -15.784 -6.618 18.873 1.00 95.38 96 VAL A C 1
ATOM 704 O O . VAL A 1 96 ? -16.404 -6.927 19.895 1.00 95.38 96 VAL A O 1
ATOM 707 N N . GLN A 1 97 ? -14.479 -6.325 18.893 1.00 93.81 97 GLN A N 1
ATOM 708 C CA . GLN A 1 97 ? -13.651 -6.371 20.105 1.00 93.81 97 GLN A CA 1
ATOM 709 C C . GLN A 1 97 ? -14.203 -5.472 21.223 1.00 93.81 97 GLN A C 1
ATOM 711 O O . GLN A 1 97 ? -14.358 -5.911 22.366 1.00 93.81 97 GLN A O 1
ATOM 716 N N . ALA A 1 98 ? -14.570 -4.230 20.893 1.00 93.38 98 ALA A N 1
ATOM 717 C CA . ALA A 1 98 ? -15.032 -3.251 21.873 1.00 93.38 98 ALA A CA 1
ATOM 718 C C . ALA A 1 98 ? -16.401 -3.586 22.489 1.00 93.38 98 ALA A C 1
ATOM 720 O O . ALA A 1 98 ? -16.632 -3.312 23.674 1.00 93.38 98 ALA A O 1
ATOM 721 N N . VAL A 1 99 ? -17.311 -4.171 21.701 1.00 92.62 99 VAL A N 1
ATOM 722 C CA . VAL A 1 99 ? -18.681 -4.479 22.138 1.00 92.62 99 VAL A CA 1
ATOM 723 C C . VAL A 1 99 ? -18.777 -5.840 22.822 1.00 92.62 99 VAL A C 1
ATOM 725 O O . VAL A 1 99 ? -19.465 -5.955 23.838 1.00 92.62 99 VAL A O 1
ATOM 728 N N . MET A 1 100 ? -18.122 -6.878 22.289 1.00 89.50 100 MET A N 1
ATOM 729 C CA . MET A 1 100 ? -18.263 -8.235 22.826 1.00 89.50 100 MET A CA 1
ATOM 730 C C . MET A 1 100 ? -17.504 -8.427 24.142 1.00 89.50 100 MET A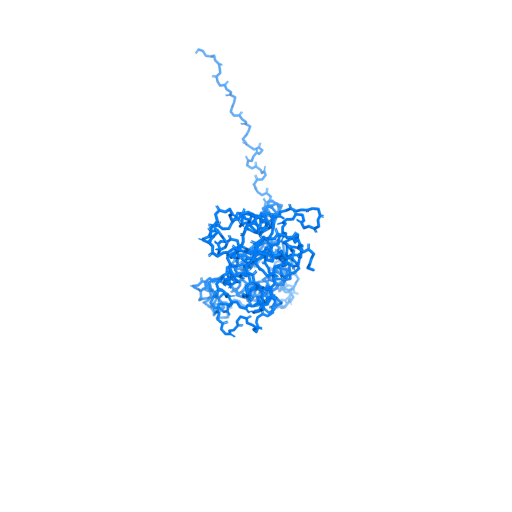 C 1
ATOM 732 O O . MET A 1 100 ? -18.023 -9.124 25.016 1.00 89.50 100 MET A O 1
ATOM 736 N N . ARG A 1 101 ? -16.341 -7.770 24.310 1.00 84.69 101 ARG A N 1
ATOM 737 C CA . ARG A 1 101 ? -15.441 -7.896 25.476 1.00 84.69 101 ARG A CA 1
ATOM 738 C C . ARG A 1 101 ? -15.096 -9.369 25.817 1.00 84.69 101 ARG A C 1
ATOM 740 O O . ARG A 1 101 ? -15.498 -10.318 25.142 1.00 84.69 101 ARG A O 1
ATOM 747 N N . GLY A 1 102 ? -14.287 -9.588 26.855 1.00 88.44 102 GLY A N 1
ATOM 748 C CA . GLY A 1 102 ? -14.010 -10.927 27.397 1.00 88.44 102 GLY A CA 1
ATOM 749 C C . GLY A 1 102 ? -13.201 -11.843 26.464 1.00 88.44 102 GLY A C 1
ATOM 750 O O . GLY A 1 102 ? -12.192 -11.432 25.895 1.00 88.44 102 GLY A O 1
ATOM 751 N N . ARG A 1 103 ? -13.613 -13.115 26.328 1.00 91.31 103 ARG A N 1
ATOM 752 C CA . ARG A 1 103 ? -12.824 -14.147 25.617 1.00 91.31 103 ARG A CA 1
ATOM 753 C C . ARG A 1 103 ? -12.666 -13.870 24.119 1.00 91.31 103 ARG A C 1
ATOM 755 O O . ARG A 1 103 ? -11.606 -14.170 23.579 1.00 91.31 103 ARG A O 1
ATOM 762 N N . ILE A 1 104 ? -13.685 -13.300 23.469 1.00 91.44 104 ILE A N 1
ATOM 763 C CA . ILE A 1 104 ? -13.646 -12.969 22.033 1.00 91.44 104 ILE A CA 1
ATOM 764 C C . ILE A 1 104 ? -12.635 -11.851 21.788 1.00 91.44 104 ILE A C 1
ATOM 766 O O . ILE A 1 104 ? -11.751 -11.999 20.952 1.00 91.44 104 ILE A O 1
ATOM 770 N N . ASP A 1 105 ? -12.704 -10.787 22.590 1.00 92.25 105 ASP A N 1
ATOM 771 C CA . ASP A 1 105 ? -11.737 -9.692 22.553 1.00 92.25 105 ASP A CA 1
ATOM 772 C C . ASP A 1 105 ? -10.302 -10.203 22.776 1.00 92.25 105 ASP A C 1
ATOM 774 O O . ASP A 1 105 ? -9.400 -9.910 21.992 1.00 92.25 105 ASP A O 1
ATOM 778 N N . GLY A 1 106 ? -10.100 -11.069 23.775 1.00 92.88 106 GLY A N 1
ATOM 779 C CA . GLY A 1 106 ? -8.797 -11.677 24.050 1.00 92.88 106 GLY A CA 1
ATOM 780 C C . GLY A 1 106 ? -8.286 -12.628 22.958 1.00 92.88 106 GLY A C 1
ATOM 781 O O . GLY A 1 106 ? -7.079 -12.724 22.756 1.00 92.88 106 GLY A O 1
ATOM 782 N N . PHE A 1 107 ? -9.159 -13.357 22.255 1.00 95.56 107 PHE A N 1
ATOM 783 C CA . PHE A 1 107 ? -8.762 -14.187 21.109 1.00 95.56 107 PHE A CA 1
ATOM 784 C C . PHE A 1 107 ? -8.387 -13.321 19.903 1.00 95.56 107 PHE A C 1
ATOM 786 O O . PHE A 1 107 ? -7.304 -13.477 19.349 1.00 95.56 107 PHE A O 1
ATOM 793 N N . MET A 1 108 ? -9.245 -12.363 19.551 1.00 95.44 108 MET A N 1
ATOM 794 C CA . MET A 1 108 ? -9.019 -11.460 18.426 1.00 95.44 108 MET A CA 1
ATOM 795 C C . MET A 1 108 ? -7.772 -10.594 18.630 1.00 95.44 108 MET A C 1
ATOM 797 O O . MET A 1 108 ? -7.017 -10.386 17.690 1.00 95.44 108 MET A O 1
ATOM 801 N N . SER A 1 109 ? -7.511 -10.137 19.857 1.00 93.25 109 SER A N 1
ATOM 802 C CA . SER A 1 109 ? -6.286 -9.385 20.172 1.00 93.25 109 SER A CA 1
ATOM 803 C C . SER A 1 109 ? -5.037 -10.222 19.918 1.00 93.25 109 SER A C 1
ATOM 805 O O . SER A 1 109 ? -4.148 -9.780 19.205 1.00 93.25 109 SER A O 1
ATOM 807 N N . ARG A 1 110 ? -5.023 -11.472 20.401 1.00 94.25 110 ARG A N 1
ATOM 808 C CA . ARG A 1 110 ? -3.905 -12.396 20.169 1.00 94.25 110 ARG A CA 1
ATOM 809 C C . ARG A 1 110 ? -3.683 -12.677 18.687 1.00 94.25 110 ARG A C 1
ATOM 811 O O . ARG A 1 110 ? -2.541 -12.738 18.253 1.00 94.25 110 ARG A O 1
ATOM 818 N N . LEU A 1 111 ? -4.757 -12.824 17.911 1.00 94.50 111 LEU A N 1
ATOM 819 C CA . LEU A 1 111 ? -4.648 -12.993 16.463 1.00 94.50 111 LEU A CA 1
ATOM 820 C C . LEU A 1 111 ? -4.048 -11.745 15.791 1.00 94.50 111 LEU A C 1
ATOM 822 O O . LEU A 1 111 ? -3.172 -11.884 14.943 1.00 94.50 111 LEU A O 1
ATOM 826 N N . SER A 1 112 ? -4.453 -10.536 16.196 1.00 94.12 112 SER A N 1
ATOM 827 C CA . SER A 1 112 ? -3.850 -9.290 15.701 1.00 94.12 112 SER A CA 1
ATOM 828 C C . SER A 1 112 ? -2.369 -9.179 16.062 1.00 94.12 112 SER A C 1
ATOM 830 O O . SER A 1 112 ? -1.573 -8.791 15.210 1.00 94.12 112 SER A O 1
ATOM 832 N N . ASP A 1 113 ? -1.995 -9.558 17.287 1.00 92.94 113 ASP A N 1
ATOM 833 C CA . ASP A 1 113 ? -0.604 -9.556 17.751 1.00 92.94 113 ASP A CA 1
ATOM 834 C C . ASP A 1 113 ? 0.251 -10.566 16.961 1.00 92.94 113 ASP A C 1
ATOM 836 O O . ASP A 1 113 ? 1.378 -10.262 16.574 1.00 92.94 113 ASP A O 1
ATOM 840 N N . MET A 1 114 ? -0.301 -11.744 16.643 1.00 93.44 114 MET A N 1
ATOM 841 C CA . MET A 1 114 ? 0.350 -12.734 15.774 1.00 93.44 114 MET A CA 1
ATOM 842 C C . MET A 1 114 ? 0.536 -12.217 14.344 1.00 93.44 114 MET A C 1
ATOM 844 O O . MET A 1 114 ? 1.601 -12.401 13.765 1.00 93.44 114 MET A O 1
ATOM 848 N N . LEU A 1 115 ? -0.473 -11.556 13.769 1.00 92.06 115 LEU A N 1
ATOM 849 C CA . LEU A 1 115 ? -0.361 -10.961 12.434 1.00 92.06 115 LEU A CA 1
ATOM 850 C C . LEU A 1 115 ? 0.637 -9.799 12.405 1.00 92.06 115 LEU A C 1
ATOM 852 O O . LEU A 1 115 ? 1.309 -9.599 11.401 1.00 92.06 115 LEU A O 1
ATOM 856 N N . LEU A 1 116 ? 0.769 -9.049 13.501 1.00 90.62 116 LEU A N 1
ATOM 857 C CA . LEU A 1 116 ? 1.750 -7.971 13.615 1.00 90.62 116 LEU A CA 1
ATOM 858 C C . LEU A 1 116 ? 3.196 -8.492 13.564 1.00 90.62 116 LEU A C 1
ATOM 860 O O . LEU A 1 116 ? 4.070 -7.795 13.049 1.00 90.62 116 LEU A O 1
ATOM 864 N N . LEU A 1 117 ? 3.438 -9.716 14.050 1.00 91.56 117 LEU A N 1
ATOM 865 C CA . LEU A 1 117 ? 4.746 -10.380 13.979 1.00 91.56 117 LEU A CA 1
ATOM 866 C C . LEU A 1 117 ? 5.181 -10.676 12.536 1.00 91.56 117 LEU A C 1
ATOM 868 O O . LEU A 1 117 ? 6.377 -10.762 12.266 1.00 91.56 117 LEU A O 1
ATOM 872 N N . PHE A 1 118 ? 4.224 -10.792 11.612 1.00 88.62 118 PHE A N 1
ATOM 873 C CA . PHE A 1 118 ? 4.459 -10.965 10.181 1.00 88.62 118 PHE A CA 1
ATOM 874 C C . PHE A 1 118 ? 4.019 -9.703 9.421 1.00 88.62 118 PHE A C 1
ATOM 876 O O . PHE A 1 118 ? 2.907 -9.671 8.885 1.00 88.62 118 PHE A O 1
ATOM 883 N N . PRO A 1 119 ? 4.860 -8.648 9.351 1.00 84.31 119 PRO A N 1
ATOM 884 C CA . PRO A 1 119 ? 4.508 -7.395 8.695 1.00 84.31 119 PRO A CA 1
ATOM 885 C C . PRO A 1 119 ? 3.890 -7.623 7.314 1.00 84.31 119 PRO A C 1
ATOM 887 O O . PRO A 1 119 ? 4.500 -8.268 6.460 1.00 84.31 119 PRO A O 1
ATOM 890 N N . ALA A 1 120 ? 2.701 -7.056 7.076 1.00 88.69 120 ALA A N 1
ATOM 891 C CA . ALA A 1 120 ? 1.965 -7.238 5.822 1.00 88.69 120 ALA A CA 1
ATOM 892 C C . ALA A 1 120 ? 2.823 -6.998 4.558 1.00 88.69 120 ALA A C 1
ATOM 894 O O . ALA A 1 120 ? 2.724 -7.807 3.636 1.00 88.69 120 ALA A O 1
ATOM 895 N N . PRO A 1 121 ? 3.713 -5.978 4.499 1.00 87.31 121 PRO A N 1
ATOM 896 C CA . PRO A 1 121 ? 4.612 -5.810 3.359 1.00 87.31 121 PRO A CA 1
ATOM 897 C C . PRO A 1 121 ? 5.532 -7.009 3.110 1.00 87.31 121 PRO A C 1
ATOM 899 O O . PRO A 1 121 ? 5.681 -7.415 1.965 1.00 87.31 121 PRO A O 1
ATOM 902 N N . LEU A 1 122 ? 6.109 -7.605 4.161 1.00 87.31 122 LEU A N 1
ATOM 903 C CA . LEU A 1 122 ? 7.015 -8.752 4.032 1.00 87.31 122 LEU A CA 1
ATOM 904 C C . LEU A 1 122 ? 6.276 -9.992 3.537 1.00 87.31 122 LEU A C 1
ATOM 906 O O . LEU A 1 122 ? 6.753 -10.668 2.631 1.00 87.31 122 LEU A O 1
ATOM 910 N N . VAL A 1 123 ? 5.089 -10.260 4.088 1.00 90.25 123 VAL A N 1
ATOM 911 C CA . VAL A 1 123 ? 4.249 -11.376 3.630 1.00 90.25 123 VAL A CA 1
ATOM 912 C C . VAL A 1 123 ? 3.910 -11.205 2.153 1.00 90.25 123 VAL A C 1
ATOM 914 O O . VAL A 1 123 ? 4.048 -12.145 1.377 1.00 90.25 123 VAL A O 1
ATOM 917 N N . MET A 1 124 ? 3.523 -9.997 1.742 1.00 90.50 124 MET A N 1
ATOM 918 C CA . MET A 1 124 ? 3.192 -9.732 0.345 1.00 90.50 124 MET A CA 1
ATOM 919 C C . MET A 1 124 ? 4.392 -9.826 -0.595 1.00 90.50 124 MET A C 1
ATOM 921 O O . MET A 1 124 ? 4.221 -10.265 -1.727 1.00 90.50 124 MET A O 1
ATOM 925 N N . ILE A 1 125 ? 5.589 -9.453 -0.141 1.00 86.88 125 ILE A N 1
ATOM 926 C CA . ILE A 1 125 ? 6.816 -9.643 -0.916 1.00 86.88 125 ILE A CA 1
ATOM 927 C C . ILE A 1 125 ? 7.058 -11.131 -1.167 1.00 86.88 125 ILE A C 1
ATOM 929 O O . ILE A 1 125 ? 7.285 -11.511 -2.307 1.00 86.88 125 ILE A O 1
ATOM 933 N N . VAL A 1 126 ? 6.945 -11.980 -0.142 1.00 86.44 126 VAL A N 1
ATOM 934 C CA . VAL A 1 126 ? 7.135 -13.434 -0.288 1.00 86.44 126 VAL A CA 1
ATOM 935 C C . VAL A 1 126 ? 6.046 -14.068 -1.154 1.00 86.44 126 VAL A C 1
ATOM 937 O O . VAL A 1 126 ? 6.335 -14.964 -1.933 1.00 86.44 126 VAL A O 1
ATOM 940 N N . LEU A 1 127 ? 4.795 -13.614 -1.038 1.00 84.69 127 LEU A N 1
ATOM 941 C CA . LEU A 1 127 ? 3.697 -14.127 -1.862 1.00 84.69 127 LEU A CA 1
ATOM 942 C C . LEU A 1 127 ? 3.794 -13.671 -3.321 1.00 84.69 127 LEU A C 1
ATOM 944 O O . LEU A 1 127 ? 3.396 -14.407 -4.220 1.00 84.69 127 LEU A O 1
ATOM 948 N N . GLY A 1 128 ? 4.276 -12.450 -3.550 1.00 79.62 128 GLY A N 1
ATOM 949 C CA . GLY A 1 128 ? 4.477 -11.908 -4.887 1.00 79.62 128 GLY A CA 1
ATOM 950 C C . GLY A 1 128 ? 5.740 -12.434 -5.563 1.00 79.62 128 GLY A C 1
ATOM 951 O O . GLY A 1 128 ? 5.737 -12.588 -6.778 1.00 79.62 128 GLY A O 1
ATOM 952 N N . ALA A 1 129 ? 6.785 -12.753 -4.795 1.00 72.12 129 ALA A N 1
ATOM 953 C CA . ALA A 1 129 ? 8.011 -13.363 -5.289 1.00 72.12 129 ALA A CA 1
ATOM 954 C C . ALA A 1 129 ? 7.829 -14.878 -5.493 1.00 72.12 129 ALA A C 1
ATOM 956 O O . ALA A 1 129 ? 7.649 -15.635 -4.543 1.00 72.12 129 ALA A O 1
ATOM 957 N N . GLY A 1 130 ? 7.907 -15.336 -6.744 1.00 67.31 130 GLY A N 1
ATOM 958 C CA . GLY A 1 130 ? 7.874 -16.758 -7.104 1.00 67.31 130 GLY A CA 1
ATOM 959 C C . GLY A 1 130 ? 6.590 -17.192 -7.814 1.00 67.31 130 GLY A C 1
ATOM 960 O O . GLY A 1 130 ? 5.874 -16.380 -8.391 1.00 67.31 130 GLY A O 1
ATOM 961 N N . THR A 1 131 ? 6.286 -18.493 -7.774 1.00 66.69 131 THR A N 1
ATOM 962 C CA . THR A 1 131 ? 5.216 -19.131 -8.576 1.00 66.69 131 THR A CA 1
ATOM 963 C C . THR A 1 131 ? 3.801 -18.635 -8.270 1.00 66.69 131 THR A C 1
ATOM 965 O O . THR A 1 131 ? 2.886 -18.840 -9.064 1.00 66.69 131 THR A O 1
ATOM 968 N N . PHE A 1 132 ? 3.599 -17.983 -7.124 1.00 69.00 132 PHE A N 1
ATOM 969 C CA . PHE A 1 132 ? 2.313 -17.396 -6.753 1.00 69.00 132 PHE A CA 1
ATOM 970 C C . PHE A 1 132 ? 2.104 -15.985 -7.322 1.00 69.00 132 PHE A C 1
ATOM 972 O O . PHE A 1 132 ? 0.963 -15.524 -7.352 1.00 69.00 132 PHE A O 1
ATOM 979 N N . GLY A 1 133 ? 3.156 -15.322 -7.819 1.00 67.56 133 GLY A N 1
ATOM 980 C CA . GLY A 1 133 ? 3.093 -13.961 -8.358 1.00 67.56 133 GLY A CA 1
ATOM 981 C C . GLY A 1 133 ? 2.126 -13.823 -9.535 1.00 67.56 133 GLY A C 1
ATOM 982 O O . GLY A 1 133 ? 1.299 -12.911 -9.548 1.00 67.56 133 GLY A O 1
ATOM 983 N N . ASP A 1 134 ? 2.130 -14.783 -10.460 1.00 67.19 134 ASP A N 1
ATOM 984 C CA . ASP A 1 134 ? 1.245 -14.782 -11.638 1.00 67.19 134 ASP A CA 1
ATOM 985 C C . ASP A 1 134 ? -0.240 -14.925 -11.266 1.00 67.19 134 ASP A C 1
ATOM 987 O O . ASP A 1 134 ? -1.140 -14.481 -11.984 1.00 67.19 134 ASP A O 1
ATOM 991 N N . LEU A 1 135 ? -0.522 -15.511 -10.099 1.00 70.00 135 LEU A N 1
ATOM 992 C CA . LEU A 1 135 ? -1.877 -15.696 -9.578 1.00 70.00 135 LEU A CA 1
ATOM 993 C C . LEU A 1 135 ? -2.393 -14.450 -8.839 1.00 70.00 135 LEU A C 1
ATOM 995 O O . LEU A 1 135 ? -3.602 -14.336 -8.579 1.00 70.00 135 LEU A O 1
ATOM 999 N N . LEU A 1 136 ? -1.513 -13.508 -8.494 1.00 80.19 136 LEU A N 1
ATOM 1000 C CA . LEU A 1 136 ? -1.843 -12.310 -7.732 1.00 80.19 136 LEU A CA 1
ATOM 1001 C C . LEU A 1 136 ? -2.160 -11.145 -8.665 1.00 80.19 136 LEU A C 1
ATOM 1003 O O . LEU A 1 136 ? -1.350 -10.256 -8.911 1.00 80.19 136 LEU A O 1
ATOM 1007 N N . SER A 1 137 ? -3.410 -11.100 -9.130 1.00 88.19 137 SER A N 1
ATOM 1008 C CA . SER A 1 137 ? -3.915 -9.889 -9.776 1.00 88.19 137 SER A CA 1
ATOM 1009 C C . SER A 1 137 ? -3.805 -8.678 -8.827 1.00 88.19 137 SER A C 1
ATOM 1011 O O . SER A 1 137 ? -3.956 -8.846 -7.610 1.00 88.19 137 SER A O 1
ATOM 1013 N N . PRO A 1 138 ? -3.645 -7.445 -9.350 1.00 90.19 138 PRO A N 1
ATOM 1014 C CA . PRO A 1 138 ? -3.582 -6.222 -8.537 1.00 90.19 138 PRO A CA 1
ATOM 1015 C C . PRO A 1 138 ? -4.716 -6.106 -7.504 1.00 90.19 138 PRO A C 1
ATOM 1017 O O . PRO A 1 138 ? -4.525 -5.654 -6.376 1.00 90.19 138 PRO A O 1
ATOM 1020 N N . PHE A 1 139 ? -5.910 -6.580 -7.871 1.00 92.94 139 PHE A N 1
ATOM 1021 C CA . PHE A 1 139 ? -7.065 -6.628 -6.981 1.00 92.94 139 PHE A CA 1
ATOM 1022 C C . PHE A 1 139 ? -6.875 -7.612 -5.815 1.00 92.94 139 PHE A C 1
ATOM 1024 O O . PHE A 1 139 ? -7.110 -7.254 -4.662 1.00 92.94 139 PHE A O 1
ATOM 1031 N N . ARG A 1 140 ? -6.433 -8.848 -6.094 1.00 93.06 140 ARG A N 1
ATOM 1032 C CA . ARG A 1 140 ? -6.187 -9.869 -5.058 1.00 93.06 140 ARG A CA 1
ATOM 1033 C C . ARG A 1 140 ? -5.073 -9.432 -4.117 1.00 93.06 140 ARG A C 1
ATOM 1035 O O . ARG A 1 140 ? -5.222 -9.584 -2.908 1.00 93.06 140 ARG A O 1
ATOM 1042 N N . PHE A 1 141 ? -4.012 -8.839 -4.663 1.00 92.81 141 PHE A N 1
ATOM 1043 C CA . PHE A 1 141 ? -2.918 -8.281 -3.876 1.00 92.81 141 PHE A CA 1
ATOM 1044 C C . PHE A 1 141 ? -3.440 -7.249 -2.869 1.00 92.81 141 PHE A C 1
ATOM 1046 O O . PHE A 1 141 ? -3.193 -7.375 -1.670 1.00 92.81 141 PHE A O 1
ATOM 1053 N N . GLY A 1 142 ? -4.221 -6.267 -3.337 1.00 95.12 142 GLY A N 1
ATOM 1054 C CA . GLY A 1 142 ? -4.815 -5.247 -2.472 1.00 95.12 142 GLY A CA 1
ATOM 1055 C C . GLY A 1 142 ? -5.752 -5.831 -1.409 1.00 95.12 142 GLY A C 1
ATOM 1056 O O . GLY A 1 142 ? -5.723 -5.391 -0.262 1.00 95.12 142 GLY A O 1
ATOM 1057 N N . LEU A 1 143 ? -6.546 -6.851 -1.752 1.00 96.50 143 LEU A N 1
ATOM 1058 C CA . LEU A 1 143 ? -7.466 -7.506 -0.816 1.00 96.50 143 LEU A CA 1
ATOM 1059 C C . LEU A 1 143 ? -6.704 -8.223 0.305 1.00 96.50 143 LEU A C 1
ATOM 1061 O O . LEU A 1 143 ? -7.007 -8.017 1.480 1.00 96.50 143 LEU A O 1
ATOM 1065 N N . ILE A 1 144 ? -5.694 -9.022 -0.048 1.00 95.19 144 ILE A N 1
ATOM 1066 C CA . ILE A 1 144 ? -4.870 -9.751 0.923 1.00 95.19 144 ILE A CA 1
ATOM 1067 C C . ILE A 1 144 ? -4.118 -8.753 1.804 1.00 95.19 144 ILE A C 1
ATOM 1069 O O . ILE A 1 144 ? -4.256 -8.802 3.026 1.00 95.19 144 ILE A O 1
ATOM 1073 N N . TYR A 1 145 ? -3.407 -7.791 1.205 1.00 95.88 145 TYR A N 1
ATOM 1074 C CA . TYR A 1 145 ? -2.692 -6.764 1.963 1.00 95.88 145 TYR A CA 1
ATOM 1075 C C . TYR A 1 145 ? -3.630 -6.033 2.929 1.00 95.88 145 TYR A C 1
ATOM 1077 O O . TYR A 1 145 ? -3.327 -5.900 4.115 1.00 95.88 145 TYR A O 1
ATOM 1085 N N . GLY A 1 146 ? -4.787 -5.581 2.436 1.00 97.06 146 GLY A N 1
ATOM 1086 C CA . GLY A 1 146 ? -5.739 -4.831 3.241 1.00 97.06 146 GLY A CA 1
ATOM 1087 C C . GLY A 1 146 ? -6.366 -5.660 4.360 1.00 97.06 146 GLY A C 1
ATOM 1088 O O . GLY A 1 146 ? -6.608 -5.136 5.443 1.00 97.06 146 GLY A O 1
ATOM 1089 N N . PHE A 1 147 ? -6.568 -6.963 4.156 1.00 97.12 147 PHE A N 1
ATOM 1090 C CA . PHE A 1 147 ? -6.980 -7.865 5.228 1.00 97.12 147 PHE A CA 1
ATOM 1091 C C . PHE A 1 147 ? -5.903 -7.980 6.312 1.00 97.12 147 PHE A C 1
ATOM 1093 O O . PHE A 1 147 ? -6.212 -7.781 7.487 1.00 97.12 147 PHE A O 1
ATOM 1100 N N . LEU A 1 148 ? -4.642 -8.231 5.934 1.00 96.44 148 LEU A N 1
ATOM 1101 C CA . LEU A 1 148 ? -3.541 -8.329 6.897 1.00 96.44 148 LEU A CA 1
ATOM 1102 C C . LEU A 1 148 ? -3.358 -7.018 7.672 1.00 96.44 148 LEU A C 1
ATOM 1104 O O . LEU A 1 148 ? -3.295 -7.034 8.900 1.00 96.44 148 LEU A O 1
ATOM 1108 N N . ALA A 1 149 ? -3.307 -5.877 6.980 1.00 96.50 149 ALA A N 1
ATOM 1109 C CA . ALA A 1 149 ? -3.148 -4.559 7.597 1.00 96.50 149 ALA A CA 1
ATOM 1110 C C . ALA A 1 149 ? -4.369 -4.152 8.444 1.00 96.50 149 ALA A C 1
ATOM 1112 O O . ALA A 1 149 ? -4.230 -3.536 9.506 1.00 96.50 149 ALA A O 1
ATOM 1113 N N . GLY A 1 150 ? -5.571 -4.515 7.993 1.00 96.56 150 GLY A N 1
ATOM 1114 C CA . GLY A 1 150 ? -6.834 -4.271 8.681 1.00 96.56 150 GLY A CA 1
ATOM 1115 C C . GLY A 1 150 ? -6.944 -5.050 9.988 1.00 96.56 150 GLY A C 1
ATOM 1116 O O . GLY A 1 150 ? -7.256 -4.466 11.022 1.00 96.56 150 GLY A O 1
ATOM 1117 N N . ALA A 1 151 ? -6.645 -6.350 9.954 1.00 96.25 151 ALA A N 1
ATOM 1118 C CA . ALA A 1 151 ? -6.760 -7.252 11.100 1.00 96.25 151 ALA A CA 1
ATOM 1119 C C . ALA A 1 151 ? -5.590 -7.154 12.100 1.00 96.25 151 ALA A C 1
ATOM 1121 O O . ALA A 1 151 ? -5.708 -7.670 13.212 1.00 96.25 151 ALA A O 1
ATOM 1122 N N . SER A 1 152 ? -4.482 -6.496 11.739 1.00 95.06 152 SER A N 1
ATOM 1123 C CA . SER A 1 152 ? -3.308 -6.294 12.603 1.00 95.06 152 SER A CA 1
ATOM 1124 C C . SER A 1 152 ? -3.228 -4.861 13.149 1.00 95.06 152 SER A C 1
ATOM 1126 O O . SER A 1 152 ? -3.972 -4.495 14.061 1.00 95.06 152 SER A O 1
ATOM 1128 N N . THR A 1 153 ? -2.347 -4.029 12.590 1.00 92.69 153 THR A N 1
ATOM 1129 C CA . THR A 1 153 ? -2.038 -2.665 13.037 1.00 92.69 153 THR A CA 1
ATOM 1130 C C . THR A 1 153 ? -3.288 -1.798 13.142 1.00 92.69 153 THR A C 1
ATOM 1132 O O . THR A 1 153 ? -3.494 -1.127 14.154 1.00 92.69 153 THR A O 1
ATOM 1135 N N . THR A 1 154 ? -4.159 -1.837 12.132 1.00 95.38 154 THR A N 1
ATOM 1136 C CA . THR A 1 154 ? -5.358 -0.991 12.092 1.00 95.38 154 THR A CA 1
ATOM 1137 C C . THR A 1 154 ? -6.373 -1.403 13.153 1.00 95.38 154 THR A C 1
ATOM 1139 O O . THR A 1 154 ? -6.897 -0.538 13.855 1.00 95.38 154 THR A O 1
ATOM 1142 N N . ALA A 1 155 ? -6.618 -2.703 13.327 1.00 95.38 155 ALA A N 1
ATOM 1143 C CA . ALA A 1 155 ? -7.487 -3.223 14.378 1.00 95.38 155 ALA A CA 1
ATOM 1144 C C . ALA A 1 155 ? -7.006 -2.805 15.775 1.00 95.38 155 ALA A C 1
ATOM 1146 O O . ALA A 1 155 ? -7.804 -2.313 16.571 1.00 95.38 155 ALA A O 1
ATOM 1147 N N . ILE A 1 156 ? -5.703 -2.93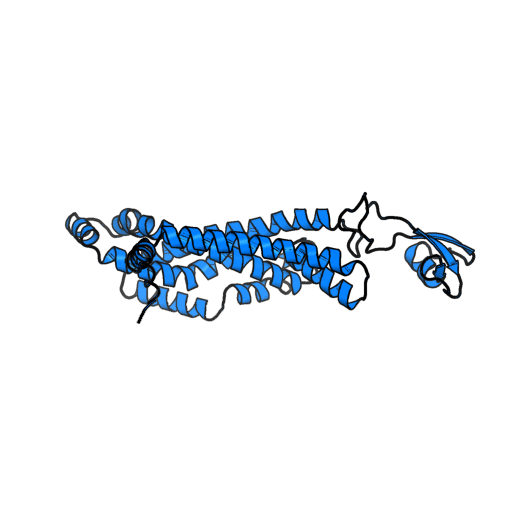0 16.053 1.00 94.00 156 ILE A N 1
ATOM 1148 C CA . ILE A 1 156 ? -5.103 -2.547 17.342 1.00 94.00 156 ILE A CA 1
ATOM 1149 C C . ILE A 1 156 ? -5.323 -1.054 17.619 1.00 94.00 156 ILE A C 1
ATOM 1151 O O . ILE A 1 156 ? -5.798 -0.677 18.696 1.00 94.00 156 I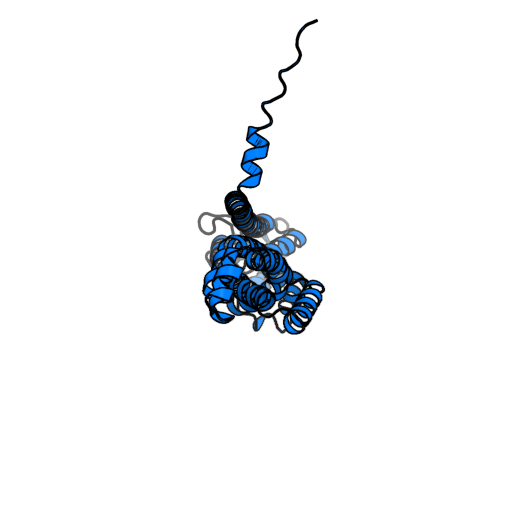LE A O 1
ATOM 1155 N N . VAL A 1 157 ? -5.039 -0.200 16.631 1.00 93.75 157 VAL A N 1
ATOM 1156 C CA . VAL A 1 157 ? -5.211 1.254 16.752 1.00 93.75 157 VAL A CA 1
ATOM 1157 C C . VAL A 1 157 ? -6.685 1.611 16.953 1.00 93.75 157 VAL A C 1
ATOM 1159 O O . VAL A 1 157 ? -7.027 2.289 17.925 1.00 93.75 157 VAL A O 1
ATOM 1162 N N . LEU A 1 158 ? -7.583 1.116 16.097 1.00 95.94 158 LEU A N 1
ATOM 1163 C CA . LEU A 1 158 ? -9.014 1.417 16.178 1.00 95.94 158 LEU A CA 1
ATOM 1164 C C . LEU A 1 158 ? -9.655 0.881 17.464 1.00 95.94 158 LEU A C 1
ATOM 1166 O O . LEU A 1 158 ? -10.532 1.544 18.018 1.00 95.94 158 LEU A O 1
ATOM 1170 N N . ARG A 1 159 ? -9.207 -0.267 17.985 1.00 94.50 159 ARG A N 1
ATOM 1171 C CA . ARG A 1 159 ? -9.719 -0.849 19.236 1.00 94.50 159 ARG A CA 1
ATOM 1172 C C . ARG A 1 159 ? -9.512 0.084 20.422 1.00 94.50 159 ARG A C 1
ATOM 1174 O O . ARG A 1 159 ? -10.433 0.254 21.218 1.00 94.50 159 ARG A O 1
ATOM 1181 N N . SER A 1 160 ? -8.346 0.721 20.534 1.00 92.56 160 SER A N 1
ATOM 1182 C CA . SER A 1 160 ? -8.066 1.664 21.630 1.00 92.56 160 SER A CA 1
ATOM 1183 C C . SER A 1 160 ? -9.078 2.825 21.662 1.00 92.56 160 SER A C 1
ATOM 1185 O O . SER A 1 160 ? -9.628 3.181 22.711 1.00 92.56 160 SER A O 1
ATOM 1187 N N . HIS A 1 161 ? -9.427 3.342 20.483 1.00 93.62 161 HIS A N 1
ATOM 1188 C CA . HIS A 1 161 ? -10.446 4.372 20.322 1.00 93.62 161 HIS A CA 1
ATOM 1189 C C . HIS A 1 161 ? -11.859 3.832 20.558 1.00 93.62 161 HIS A C 1
ATOM 1191 O O . HIS A 1 161 ? -12.655 4.480 21.237 1.00 93.62 161 HIS A O 1
ATOM 1197 N N . ALA A 1 162 ? -12.164 2.630 20.070 1.00 95.31 162 ALA A N 1
ATOM 1198 C CA . ALA A 1 162 ? -13.458 1.984 20.259 1.00 95.31 162 ALA A CA 1
ATOM 1199 C C . ALA A 1 162 ? -13.761 1.742 21.748 1.00 95.31 162 ALA A C 1
ATOM 1201 O O . ALA A 1 162 ? -14.861 2.039 22.215 1.00 95.31 162 ALA A O 1
ATOM 1202 N N . LEU A 1 163 ? -12.775 1.276 22.521 1.00 93.81 163 LEU A N 1
ATOM 1203 C CA . LEU A 1 163 ? -12.896 1.104 23.971 1.00 93.81 163 LEU A CA 1
ATOM 1204 C C . LEU A 1 163 ? -13.134 2.439 24.687 1.00 93.81 163 LEU A C 1
ATOM 1206 O O . LEU A 1 163 ? -13.960 2.500 25.597 1.00 93.81 163 LEU A O 1
ATOM 1210 N N . THR A 1 164 ? -12.482 3.514 24.231 1.00 93.75 164 THR A N 1
ATOM 1211 C CA . THR A 1 164 ? -12.702 4.871 24.754 1.00 93.75 164 THR A CA 1
ATOM 1212 C C . THR A 1 164 ? -14.132 5.349 24.497 1.00 93.75 164 THR A C 1
ATOM 1214 O O . THR A 1 164 ? -14.757 5.927 25.383 1.00 93.75 164 THR A O 1
ATOM 1217 N N . VAL A 1 165 ? -14.682 5.093 23.304 1.00 94.50 165 VAL A N 1
ATOM 1218 C CA . VAL A 1 165 ? -16.085 5.404 22.975 1.00 94.50 165 VAL A CA 1
ATOM 1219 C C . VAL A 1 165 ? -17.030 4.620 23.881 1.00 94.50 165 VAL A C 1
ATOM 1221 O O . VAL A 1 165 ? -17.941 5.206 24.459 1.00 94.50 165 VAL A O 1
ATOM 1224 N N . MET A 1 166 ? -16.770 3.324 24.070 1.00 94.50 166 MET A N 1
ATOM 1225 C CA . MET A 1 166 ? -17.573 2.440 24.920 1.00 94.50 166 MET A CA 1
ATOM 1226 C C . MET A 1 166 ? -17.556 2.804 26.413 1.00 94.50 166 MET A C 1
ATOM 1228 O O . MET A 1 166 ? -18.376 2.270 27.154 1.00 94.50 166 MET A O 1
ATOM 1232 N N . GLY A 1 167 ? -16.631 3.658 26.860 1.00 93.06 167 GLY A N 1
ATOM 1233 C CA . GLY A 1 167 ? -16.567 4.174 28.232 1.00 93.06 167 GLY A CA 1
ATOM 1234 C C . GLY A 1 167 ? -17.282 5.514 28.446 1.00 93.06 167 GLY A C 1
ATOM 1235 O O . GLY A 1 167 ? -17.168 6.088 29.525 1.00 93.06 167 GLY A O 1
ATOM 1236 N N . ARG A 1 168 ? -17.966 6.063 27.432 1.00 94.69 168 ARG A N 1
ATOM 1237 C CA . ARG A 1 168 ? -18.656 7.360 27.537 1.00 94.69 168 ARG A CA 1
ATOM 1238 C C . ARG A 1 168 ? -20.077 7.210 28.083 1.00 94.69 168 ARG A C 1
ATOM 1240 O O . ARG A 1 168 ? -20.793 6.286 27.715 1.00 94.69 168 ARG A O 1
ATOM 1247 N N . GLN A 1 169 ? -20.532 8.209 28.843 1.00 95.44 169 GLN A N 1
ATOM 1248 C CA . GLN A 1 169 ? -21.847 8.221 29.507 1.00 95.44 169 GLN A CA 1
ATOM 1249 C C . GLN A 1 169 ? -23.041 8.010 28.560 1.00 95.44 169 GLN A C 1
ATOM 1251 O O . GLN A 1 169 ? -24.023 7.380 28.942 1.00 95.44 169 GLN A O 1
ATOM 1256 N N . PHE A 1 170 ? -22.973 8.485 27.309 1.00 93.88 170 PHE A N 1
ATOM 1257 C CA . PHE A 1 170 ? -24.059 8.262 26.344 1.00 93.88 170 PHE A CA 1
ATOM 1258 C C . PHE A 1 170 ? -24.220 6.783 25.959 1.00 93.88 170 PHE A C 1
ATOM 1260 O O . PHE A 1 170 ? -25.315 6.363 25.596 1.00 93.88 170 PHE A O 1
ATOM 1267 N N . VAL A 1 171 ? -23.146 5.988 26.034 1.00 95.38 171 VAL A N 1
ATOM 1268 C CA . VAL A 1 171 ? -23.192 4.541 25.784 1.00 95.38 171 VAL A CA 1
ATOM 1269 C C . VAL A 1 171 ? -23.898 3.838 26.938 1.00 95.38 171 VAL A C 1
ATOM 1271 O O . VAL A 1 171 ? -24.711 2.945 26.704 1.00 95.38 171 VAL A O 1
ATOM 1274 N N . ASP A 1 172 ? -23.641 4.268 28.173 1.00 93.88 172 ASP A N 1
ATOM 1275 C CA . ASP A 1 172 ? -24.331 3.743 29.351 1.00 93.88 172 ASP A CA 1
ATOM 1276 C C . ASP A 1 172 ? -25.816 4.121 29.344 1.00 93.88 172 ASP A C 1
ATOM 1278 O O . ASP A 1 172 ? -26.666 3.259 29.560 1.00 93.88 172 ASP A O 1
ATOM 1282 N N . ALA A 1 173 ? -26.150 5.361 28.974 1.00 95.31 173 ALA A N 1
ATOM 1283 C CA . ALA A 1 173 ? -27.537 5.783 28.780 1.00 95.31 173 ALA A CA 1
ATOM 1284 C C . ALA A 1 173 ? -28.255 4.936 27.712 1.00 95.31 173 ALA A C 1
ATOM 1286 O O . ALA A 1 173 ? -29.373 4.475 27.937 1.00 95.31 173 ALA A O 1
ATOM 1287 N N . ALA A 1 174 ? -27.597 4.659 26.580 1.00 94.81 174 ALA A N 1
ATOM 1288 C CA . ALA A 1 174 ? -28.148 3.793 25.537 1.00 94.81 174 ALA A CA 1
ATOM 1289 C C . ALA A 1 174 ? -28.379 2.355 26.037 1.00 94.81 174 ALA A C 1
ATOM 1291 O O . ALA A 1 174 ? -29.397 1.744 25.712 1.00 94.81 174 ALA A O 1
ATOM 1292 N N . ARG A 1 175 ? -27.471 1.811 26.859 1.00 93.94 175 ARG A N 1
ATOM 1293 C CA . ARG A 1 175 ? -27.636 0.481 27.474 1.00 93.94 175 ARG A CA 1
ATOM 1294 C C . ARG A 1 175 ? -28.826 0.428 28.425 1.00 93.94 175 ARG A C 1
ATOM 1296 O O . ARG A 1 175 ? -29.590 -0.529 28.358 1.00 93.94 175 ARG A O 1
ATOM 1303 N N . VAL A 1 176 ? -29.001 1.445 29.271 1.00 96.38 176 VAL A N 1
ATOM 1304 C CA . VAL A 1 176 ? -30.158 1.550 30.180 1.00 96.38 176 VAL A CA 1
ATOM 1305 C C . VAL A 1 176 ? -31.465 1.667 29.391 1.00 96.38 176 VAL A C 1
ATOM 1307 O O . VAL A 1 176 ? -32.464 1.066 29.771 1.00 96.38 176 VAL A O 1
ATOM 1310 N N . ALA A 1 177 ? -31.441 2.343 28.240 1.00 95.62 177 ALA A N 1
ATOM 1311 C CA . ALA A 1 177 ? -32.566 2.413 27.306 1.00 95.62 177 ALA A CA 1
ATOM 1312 C C . ALA A 1 177 ? -32.830 1.102 26.525 1.00 95.62 177 ALA A C 1
ATOM 1314 O O . ALA A 1 177 ? -33.703 1.072 25.660 1.00 95.62 177 ALA A O 1
ATOM 1315 N N . GLY A 1 178 ? -32.092 0.019 26.800 1.00 95.38 178 GLY A N 1
ATOM 1316 C CA . GLY A 1 178 ? -32.301 -1.294 26.183 1.00 95.38 178 GLY A CA 1
ATOM 1317 C C . GLY A 1 178 ? -31.555 -1.521 24.864 1.00 95.38 178 GLY A C 1
ATOM 1318 O O . GLY A 1 178 ? -31.876 -2.462 24.136 1.00 95.38 178 GLY A O 1
ATOM 1319 N N . ALA A 1 179 ? -30.554 -0.699 24.524 1.00 94.69 179 ALA A N 1
ATOM 1320 C CA . ALA A 1 179 ? -29.768 -0.897 23.308 1.00 94.69 179 ALA A CA 1
ATOM 1321 C C . ALA A 1 179 ? -29.019 -2.240 23.328 1.00 94.69 179 ALA A C 1
ATOM 1323 O O . ALA A 1 179 ? -28.190 -2.513 24.201 1.00 94.69 179 ALA A O 1
ATOM 1324 N N . ASN A 1 180 ? -29.266 -3.067 22.312 1.00 94.38 180 ASN A N 1
ATOM 1325 C CA . ASN A 1 180 ? -28.533 -4.314 22.127 1.00 94.38 180 ASN A CA 1
ATOM 1326 C C . ASN A 1 180 ? -27.107 -4.063 21.584 1.00 94.38 180 ASN A C 1
ATOM 1328 O O . ASN A 1 180 ? -26.739 -2.962 21.167 1.00 94.38 180 ASN A O 1
ATOM 1332 N N . ARG A 1 181 ? -26.283 -5.117 21.564 1.00 93.19 181 ARG A N 1
ATOM 1333 C CA . ARG A 1 181 ? -24.881 -5.055 21.105 1.00 93.19 181 ARG A CA 1
ATOM 1334 C C . ARG A 1 181 ? -24.739 -4.558 19.665 1.00 93.19 181 ARG A C 1
ATOM 1336 O O . ARG A 1 181 ? -23.845 -3.767 19.384 1.00 93.19 181 ARG A O 1
ATOM 1343 N N . TYR A 1 182 ? -25.622 -4.993 18.771 1.00 94.62 182 TYR A N 1
ATOM 1344 C CA . TYR A 1 182 ? -25.595 -4.581 17.369 1.00 94.62 182 TYR A CA 1
ATOM 1345 C C . TYR A 1 182 ? -25.903 -3.085 17.212 1.00 94.62 182 TYR A C 1
ATOM 1347 O O . TYR A 1 182 ? -25.198 -2.377 16.496 1.00 94.62 182 TYR A O 1
ATOM 1355 N N . HIS A 1 183 ? -26.890 -2.581 17.956 1.00 94.88 183 HIS A N 1
ATOM 1356 C CA . HIS A 1 183 ? -27.228 -1.164 18.006 1.00 94.88 183 HIS A CA 1
ATOM 1357 C C . HIS A 1 183 ? -26.046 -0.332 18.515 1.00 94.88 183 HIS A C 1
ATOM 1359 O O . HIS A 1 183 ? -25.665 0.648 17.879 1.00 94.88 183 HIS A O 1
ATOM 1365 N N . LEU A 1 184 ? -25.404 -0.763 19.608 1.00 94.69 184 LEU A N 1
ATOM 1366 C CA . LEU A 1 184 ? -24.193 -0.126 20.136 1.00 94.69 184 LEU A CA 1
ATOM 1367 C C . LEU A 1 184 ? -23.074 -0.071 19.088 1.00 94.69 184 LEU A C 1
ATOM 1369 O O . LEU A 1 184 ? -22.447 0.970 18.893 1.00 94.69 184 LEU A O 1
ATOM 1373 N N . MET A 1 185 ? -22.862 -1.175 18.375 1.00 94.62 185 MET A N 1
ATOM 1374 C CA . MET A 1 185 ? -21.828 -1.294 17.354 1.00 94.62 185 MET A CA 1
ATOM 1375 C C . MET A 1 185 ? -22.060 -0.330 16.184 1.00 94.62 185 MET A C 1
ATOM 1377 O O . MET A 1 185 ? -21.203 0.504 15.901 1.00 94.62 185 MET A O 1
ATOM 1381 N N . VAL A 1 186 ? -23.221 -0.407 15.529 1.00 95.69 186 VAL A N 1
ATOM 1382 C CA . VAL A 1 186 ? -23.493 0.332 14.284 1.00 95.69 186 VAL A CA 1
ATOM 1383 C C . VAL A 1 186 ? -23.836 1.798 14.543 1.00 95.69 186 VAL A C 1
ATOM 1385 O O . VAL A 1 186 ? -23.457 2.661 13.755 1.00 95.69 186 VAL A O 1
ATOM 1388 N N . ARG A 1 187 ? -24.538 2.114 15.640 1.00 94.75 187 ARG A N 1
ATOM 1389 C CA . ARG A 1 187 ? -25.001 3.483 15.912 1.00 94.75 187 ARG A CA 1
ATOM 1390 C C . ARG A 1 187 ? -23.993 4.321 16.688 1.00 94.75 187 ARG A C 1
ATOM 1392 O O . ARG A 1 187 ? -23.971 5.537 16.509 1.00 94.75 187 ARG A O 1
ATOM 1399 N N . HIS A 1 188 ? -23.163 3.695 17.523 1.00 94.00 188 HIS A N 1
ATOM 1400 C CA . HIS A 1 188 ? -22.222 4.413 18.382 1.00 94.00 188 HIS A CA 1
ATOM 1401 C C . HIS A 1 188 ? -20.765 4.119 18.037 1.00 94.00 188 HIS A C 1
ATOM 1403 O O . HIS A 1 188 ? -20.019 5.063 17.811 1.00 94.00 188 HIS A O 1
ATOM 1409 N N . VAL A 1 189 ? -20.334 2.860 17.948 1.00 95.06 189 VAL A N 1
ATOM 1410 C CA . VAL A 1 189 ? -18.902 2.559 17.770 1.00 95.06 189 VAL A CA 1
ATOM 1411 C C . VAL A 1 189 ? -18.422 2.872 16.353 1.00 95.06 189 VAL A C 1
ATOM 1413 O O . VAL A 1 189 ? -17.534 3.703 16.187 1.00 95.06 189 VAL A O 1
ATOM 1416 N N . VAL A 1 190 ? -19.025 2.259 15.331 1.00 96.00 190 VAL A N 1
ATOM 1417 C CA . VAL A 1 190 ? -18.594 2.383 13.928 1.00 96.00 190 VAL A CA 1
ATOM 1418 C C . VAL A 1 190 ? -18.494 3.847 13.473 1.00 96.00 190 VAL A C 1
ATOM 1420 O O . VAL A 1 190 ? -17.421 4.220 13.000 1.00 96.00 190 VAL A O 1
ATOM 1423 N N . PRO A 1 191 ? -19.503 4.722 13.675 1.00 94.31 191 PRO A N 1
ATOM 1424 C CA . PRO A 1 191 ? -19.434 6.106 13.205 1.00 94.31 191 PRO A CA 1
ATOM 1425 C C . PRO A 1 191 ? -18.294 6.909 13.838 1.00 94.31 191 PRO A C 1
ATOM 1427 O O . PRO A 1 191 ? -17.713 7.771 13.186 1.00 94.31 191 PRO A O 1
ATOM 1430 N N . HIS A 1 192 ? -17.933 6.604 15.089 1.00 93.94 192 HIS A N 1
ATOM 1431 C CA . HIS A 1 192 ? -16.822 7.266 15.775 1.00 93.94 192 HIS A CA 1
ATOM 1432 C C . HIS A 1 192 ? -15.449 6.756 15.320 1.00 93.94 192 HIS A C 1
ATOM 1434 O O . HIS A 1 192 ? -14.452 7.448 15.520 1.00 93.94 192 HIS A O 1
ATOM 1440 N N . LEU A 1 193 ? -15.381 5.568 14.709 1.00 94.62 193 LEU A N 1
ATOM 1441 C CA . LEU A 1 193 ? -14.141 5.011 14.167 1.00 94.62 193 LEU A CA 1
ATOM 1442 C C . LEU A 1 193 ? -13.842 5.490 12.746 1.00 94.62 193 LEU A C 1
ATOM 1444 O O . LEU A 1 193 ? -12.673 5.504 12.375 1.00 94.62 193 LEU A O 1
ATOM 1448 N N . ILE A 1 194 ? -14.848 5.913 11.971 1.00 92.56 194 ILE A N 1
ATOM 1449 C CA . ILE A 1 194 ? -14.687 6.317 10.560 1.00 92.56 194 ILE A CA 1
ATOM 1450 C C . ILE A 1 194 ? -13.547 7.333 10.345 1.00 92.56 194 ILE A C 1
ATOM 1452 O O . ILE A 1 194 ? -12.722 7.084 9.465 1.00 92.56 194 ILE A O 1
ATOM 1456 N N . PRO A 1 195 ? -13.422 8.433 11.120 1.00 91.25 195 PRO A N 1
ATOM 1457 C CA . PRO A 1 195 ? -12.361 9.416 10.882 1.00 91.25 195 PRO A CA 1
ATOM 1458 C C . PRO A 1 195 ? -10.960 8.828 11.058 1.00 91.25 195 PRO A C 1
ATOM 1460 O O . PRO A 1 195 ? -10.059 9.102 10.271 1.00 91.25 195 PRO A O 1
ATOM 1463 N N . LEU A 1 196 ? -10.780 7.983 12.075 1.00 92.75 196 LEU A N 1
ATOM 1464 C CA . LEU A 1 196 ? -9.500 7.335 12.330 1.00 92.75 196 LEU A CA 1
ATOM 1465 C C . LEU A 1 196 ? -9.225 6.218 11.318 1.00 92.75 196 LEU A C 1
ATOM 1467 O O . LEU A 1 196 ? -8.095 6.070 10.861 1.00 92.75 196 LEU A O 1
ATOM 1471 N N . ALA A 1 197 ? -10.262 5.483 10.913 1.00 94.69 197 ALA A N 1
ATOM 1472 C CA . ALA A 1 197 ? -10.164 4.479 9.866 1.00 94.69 197 ALA A CA 1
ATOM 1473 C C . ALA A 1 197 ? -9.713 5.115 8.546 1.00 94.69 197 ALA A C 1
ATOM 1475 O O . ALA A 1 197 ? -8.829 4.566 7.900 1.00 94.69 197 ALA A O 1
ATOM 1476 N N . ALA A 1 198 ? -10.220 6.301 8.192 1.00 93.31 198 ALA A N 1
ATOM 1477 C CA . ALA A 1 198 ? -9.787 7.037 7.004 1.00 93.31 198 ALA A CA 1
ATOM 1478 C C . ALA A 1 198 ? -8.278 7.356 7.018 1.00 93.31 198 ALA A C 1
ATOM 1480 O O . ALA A 1 198 ? -7.608 7.208 5.998 1.00 93.31 198 ALA A O 1
ATOM 1481 N N . VAL A 1 199 ? -7.706 7.713 8.175 1.00 93.62 199 VAL A N 1
ATOM 1482 C CA . VAL A 1 199 ? -6.248 7.906 8.318 1.00 93.62 199 VAL A CA 1
ATOM 1483 C C . VAL A 1 199 ? -5.492 6.590 8.089 1.00 93.62 199 VAL A C 1
ATOM 1485 O O . VAL A 1 199 ? -4.473 6.566 7.390 1.00 93.62 199 VAL A O 1
ATOM 1488 N N . SER A 1 200 ? -5.998 5.483 8.639 1.00 94.25 200 SER A N 1
ATOM 1489 C CA . SER A 1 200 ? -5.414 4.152 8.442 1.00 94.25 200 SER A CA 1
ATOM 1490 C C . SER A 1 200 ? -5.478 3.698 6.982 1.00 94.25 200 SER A C 1
ATOM 1492 O O . SER A 1 200 ? -4.497 3.147 6.492 1.00 94.25 200 SER A O 1
ATOM 1494 N N . MET A 1 201 ? -6.567 3.993 6.258 1.00 94.31 201 MET A N 1
ATOM 1495 C CA . MET A 1 201 ? -6.693 3.703 4.820 1.00 94.31 201 MET A CA 1
ATOM 1496 C C . MET A 1 201 ? -5.566 4.346 4.017 1.00 94.31 201 MET A C 1
ATOM 1498 O O . MET A 1 201 ? -4.938 3.683 3.199 1.00 94.31 201 MET A O 1
ATOM 1502 N N . LEU A 1 202 ? -5.289 5.628 4.266 1.00 94.75 202 LEU A N 1
ATOM 1503 C CA . LEU A 1 202 ? -4.260 6.376 3.542 1.00 94.75 202 LEU A CA 1
ATOM 1504 C C . LEU A 1 202 ? -2.860 5.820 3.820 1.00 94.75 202 LEU A C 1
ATOM 1506 O O . LEU A 1 202 ? -2.041 5.708 2.913 1.00 94.75 202 LEU A O 1
ATOM 1510 N N . THR A 1 203 ? -2.608 5.406 5.062 1.00 93.31 203 THR A N 1
ATOM 1511 C CA . THR A 1 203 ? -1.343 4.755 5.436 1.00 93.31 203 THR A CA 1
ATOM 1512 C C . THR A 1 203 ? -1.210 3.379 4.774 1.00 93.31 203 THR A C 1
ATOM 1514 O O . THR A 1 203 ? -0.131 3.008 4.313 1.00 93.31 203 THR A O 1
ATOM 1517 N N . ALA A 1 204 ? -2.314 2.634 4.676 1.00 95.75 204 ALA A N 1
ATOM 1518 C CA . ALA A 1 204 ? -2.346 1.325 4.035 1.00 95.75 204 ALA A CA 1
ATOM 1519 C C . ALA A 1 204 ? -2.096 1.396 2.525 1.00 95.75 204 ALA A C 1
ATOM 1521 O O . ALA A 1 204 ? -1.428 0.515 1.996 1.00 95.75 204 ALA A O 1
ATOM 1522 N N . VAL A 1 205 ? -2.558 2.452 1.843 1.00 96.38 205 VAL A N 1
ATOM 1523 C CA . VAL A 1 205 ? -2.243 2.696 0.422 1.00 96.38 205 VAL A CA 1
ATOM 1524 C C . VAL A 1 205 ? -0.732 2.741 0.210 1.00 96.38 205 VAL A C 1
ATOM 1526 O O . VAL A 1 205 ? -0.214 2.026 -0.644 1.00 96.38 205 VAL A O 1
ATOM 1529 N N . VAL A 1 206 ? -0.023 3.539 1.015 1.00 95.38 206 VAL A N 1
ATOM 1530 C CA . VAL A 1 206 ? 1.438 3.685 0.923 1.00 95.38 206 VAL A CA 1
ATOM 1531 C C . VAL A 1 206 ? 2.120 2.337 1.139 1.00 95.38 206 VAL A C 1
ATOM 1533 O O . VAL A 1 206 ? 2.925 1.907 0.316 1.00 95.38 206 VAL A O 1
ATOM 1536 N N . GLY A 1 207 ? 1.758 1.633 2.212 1.00 94.00 207 GLY A N 1
ATOM 1537 C CA . GLY A 1 207 ? 2.360 0.341 2.518 1.00 94.00 207 GLY A CA 1
ATOM 1538 C C . GLY A 1 207 ? 2.066 -0.740 1.468 1.00 94.00 207 GLY A C 1
ATOM 1539 O O . GLY A 1 207 ? 2.952 -1.538 1.168 1.00 94.00 207 GLY A O 1
ATOM 1540 N N . ALA A 1 208 ? 0.867 -0.751 0.876 1.00 94.88 208 ALA A N 1
ATOM 1541 C CA . ALA A 1 208 ? 0.479 -1.704 -0.164 1.00 94.88 208 ALA A CA 1
ATOM 1542 C C . ALA A 1 208 ? 1.224 -1.458 -1.477 1.00 94.88 208 ALA A C 1
ATOM 1544 O O . ALA A 1 208 ? 1.703 -2.403 -2.098 1.00 94.88 208 ALA A O 1
ATOM 1545 N N . VAL A 1 209 ? 1.343 -0.194 -1.888 1.00 94.19 209 VAL A N 1
ATOM 1546 C CA . VAL A 1 209 ? 2.048 0.186 -3.117 1.00 94.19 209 VAL A CA 1
ATOM 1547 C C . VAL A 1 209 ? 3.538 -0.094 -3.006 1.00 94.19 209 VAL A C 1
ATOM 1549 O O . VAL A 1 209 ? 4.113 -0.661 -3.932 1.00 94.19 209 VAL A O 1
ATOM 1552 N N . VAL A 1 210 ? 4.150 0.221 -1.862 1.00 92.25 210 VAL A N 1
ATOM 1553 C CA . VAL A 1 210 ? 5.553 -0.124 -1.603 1.00 92.25 210 VAL A CA 1
ATOM 1554 C C . VAL A 1 210 ? 5.741 -1.641 -1.633 1.00 92.25 210 VAL A C 1
ATOM 1556 O O . VAL A 1 210 ? 6.625 -2.126 -2.333 1.00 92.25 210 VAL A O 1
ATOM 1559 N N . ALA A 1 211 ? 4.881 -2.404 -0.950 1.00 92.00 211 ALA A N 1
ATOM 1560 C CA . ALA A 1 211 ? 4.956 -3.864 -0.954 1.00 92.00 211 ALA A CA 1
ATOM 1561 C C . ALA A 1 211 ? 4.801 -4.456 -2.362 1.00 92.00 211 ALA A C 1
ATOM 1563 O O . ALA A 1 211 ? 5.563 -5.340 -2.736 1.00 92.00 211 ALA A O 1
ATOM 1564 N N . ASN A 1 212 ? 3.850 -3.955 -3.156 1.00 90.44 212 ASN A N 1
ATOM 1565 C CA . ASN A 1 212 ? 3.646 -4.387 -4.538 1.00 90.44 212 ASN A CA 1
ATOM 1566 C C . ASN A 1 212 ? 4.842 -4.036 -5.426 1.00 90.44 212 ASN A C 1
ATOM 1568 O O . ASN A 1 212 ? 5.245 -4.846 -6.257 1.00 90.44 212 ASN A O 1
ATOM 1572 N N . GLY A 1 213 ? 5.419 -2.847 -5.237 1.00 89.94 213 GLY A N 1
ATOM 1573 C CA . GLY A 1 213 ? 6.610 -2.417 -5.956 1.00 89.94 213 GLY A CA 1
ATOM 1574 C C . GLY A 1 213 ? 7.808 -3.322 -5.669 1.00 89.94 213 GLY A C 1
ATOM 1575 O O . GLY A 1 213 ? 8.420 -3.823 -6.605 1.00 89.94 213 GLY A O 1
ATOM 1576 N N . PHE A 1 214 ? 8.083 -3.609 -4.392 1.00 87.81 214 PHE A N 1
ATOM 1577 C CA . PHE A 1 214 ? 9.144 -4.541 -3.991 1.00 87.81 214 PHE A CA 1
ATOM 1578 C C . PHE A 1 214 ? 8.886 -5.973 -4.459 1.00 87.81 214 PHE A C 1
ATOM 1580 O O . PHE A 1 214 ? 9.800 -6.632 -4.943 1.00 87.81 214 PHE A O 1
ATOM 1587 N N . ALA A 1 215 ? 7.648 -6.455 -4.341 1.00 87.25 215 ALA A N 1
ATOM 1588 C CA . ALA A 1 215 ? 7.274 -7.773 -4.835 1.00 87.25 215 ALA A CA 1
ATOM 1589 C C . ALA A 1 215 ? 7.546 -7.892 -6.339 1.00 87.25 215 ALA A C 1
ATOM 1591 O O . ALA A 1 215 ? 8.145 -8.864 -6.771 1.00 87.25 215 ALA A O 1
ATOM 1592 N N . SER A 1 216 ? 7.181 -6.871 -7.116 1.00 84.38 216 SER A N 1
ATOM 1593 C CA . SER A 1 216 ? 7.401 -6.840 -8.568 1.00 84.38 216 SER A CA 1
ATOM 1594 C C . SER A 1 216 ? 8.868 -6.670 -8.948 1.00 84.38 216 SER A C 1
ATOM 1596 O O . SER A 1 216 ? 9.287 -7.157 -9.988 1.00 84.38 216 SER A O 1
ATOM 1598 N N . TYR A 1 217 ? 9.648 -5.990 -8.107 1.00 81.31 217 TYR A N 1
ATOM 1599 C CA . TYR A 1 217 ? 11.094 -5.881 -8.268 1.00 81.31 217 TYR A CA 1
ATOM 1600 C C . TYR A 1 217 ? 11.786 -7.242 -8.090 1.00 81.31 217 TYR A C 1
ATOM 1602 O O . TYR A 1 217 ? 12.737 -7.551 -8.794 1.00 81.31 217 TYR A O 1
ATOM 1610 N N . LEU A 1 218 ? 11.310 -8.063 -7.147 1.00 79.62 218 LEU A N 1
ATOM 1611 C CA . LEU A 1 218 ? 11.877 -9.386 -6.859 1.00 79.62 218 LEU A CA 1
ATOM 1612 C C . LEU A 1 218 ? 11.292 -10.504 -7.738 1.00 79.62 218 LEU A C 1
ATOM 1614 O O . LEU A 1 218 ? 11.953 -11.512 -7.973 1.00 79.62 218 LEU A O 1
ATOM 1618 N N . ALA A 1 219 ? 10.054 -10.346 -8.206 1.00 66.94 219 ALA A N 1
ATOM 1619 C CA . ALA A 1 219 ? 9.338 -11.295 -9.050 1.00 66.94 219 ALA A CA 1
ATOM 1620 C C . ALA A 1 219 ? 9.585 -10.998 -10.534 1.00 66.94 219 ALA A C 1
ATOM 1622 O O . ALA A 1 219 ? 8.736 -10.447 -11.236 1.00 6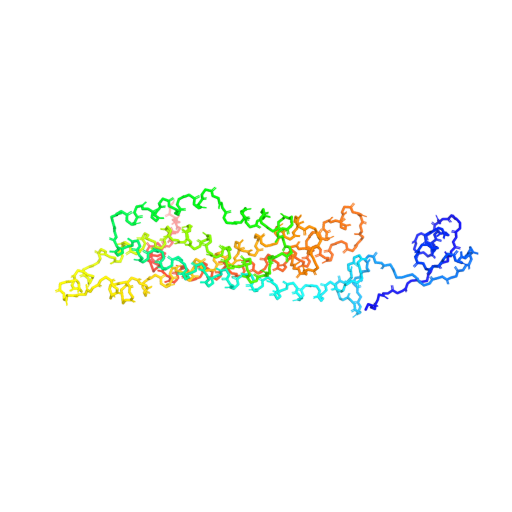6.94 219 ALA A O 1
ATOM 1623 N N . PHE A 1 220 ? 10.766 -11.361 -11.019 1.00 53.22 220 PHE A N 1
ATOM 1624 C CA . PHE A 1 220 ? 11.068 -11.319 -12.444 1.00 53.22 220 PHE A CA 1
ATOM 1625 C C . PHE A 1 220 ? 10.163 -12.285 -13.221 1.00 53.22 220 PHE A C 1
ATOM 1627 O O . PHE A 1 220 ? 10.076 -13.460 -12.867 1.00 53.22 220 PHE A O 1
ATOM 1634 N N . GLY A 1 221 ? 9.532 -11.802 -14.297 1.00 53.03 221 GLY A N 1
ATOM 1635 C CA . GLY A 1 221 ? 8.802 -12.637 -15.264 1.00 53.03 221 GLY A CA 1
ATOM 1636 C C . GLY A 1 221 ? 7.304 -12.358 -15.414 1.00 53.03 221 GLY A C 1
ATOM 1637 O O . GLY A 1 221 ? 6.678 -12.959 -16.279 1.00 53.03 221 GLY A O 1
ATOM 1638 N N . ASN A 1 222 ? 6.721 -11.443 -14.634 1.00 58.62 222 ASN A N 1
ATOM 1639 C CA . ASN A 1 222 ? 5.321 -11.054 -14.820 1.00 58.62 222 ASN A CA 1
ATOM 1640 C C . ASN A 1 222 ? 5.199 -9.946 -15.887 1.00 58.62 222 ASN A C 1
ATOM 1642 O O . ASN A 1 222 ? 5.809 -8.884 -15.755 1.00 58.62 222 ASN A O 1
ATOM 1646 N N . ASP A 1 223 ? 4.368 -10.160 -16.913 1.00 64.62 223 ASP A N 1
ATOM 1647 C CA . ASP A 1 223 ? 4.090 -9.193 -17.994 1.00 64.62 223 ASP A CA 1
ATOM 1648 C C . ASP A 1 223 ? 3.442 -7.880 -17.501 1.00 64.62 223 ASP A C 1
ATOM 1650 O O . ASP A 1 223 ? 3.329 -6.892 -18.236 1.00 64.62 223 ASP A O 1
ATOM 1654 N N . MET A 1 224 ? 2.986 -7.847 -16.246 1.00 70.31 224 MET A N 1
ATOM 1655 C CA . MET A 1 224 ? 2.328 -6.697 -15.636 1.00 70.31 224 MET A CA 1
ATOM 1656 C C . MET A 1 224 ? 3.300 -5.538 -15.386 1.00 70.31 224 MET A C 1
ATOM 1658 O O . MET A 1 224 ? 4.066 -5.524 -14.422 1.00 70.31 224 MET A O 1
ATOM 1662 N N . VAL A 1 225 ? 3.168 -4.475 -16.181 1.00 82.19 225 VAL A N 1
ATOM 1663 C CA . VAL A 1 225 ? 3.888 -3.219 -15.942 1.00 82.19 225 VAL A CA 1
ATOM 1664 C C . VAL A 1 225 ? 3.346 -2.518 -14.690 1.00 82.19 225 VAL A C 1
ATOM 1666 O O . VAL A 1 225 ? 2.159 -2.195 -14.578 1.00 82.19 225 VAL A O 1
ATOM 1669 N N . ASN A 1 226 ? 4.238 -2.250 -13.740 1.00 89.06 226 ASN A N 1
ATOM 1670 C CA . ASN A 1 226 ? 4.013 -1.357 -12.609 1.00 89.06 226 ASN A CA 1
ATOM 1671 C C . ASN A 1 226 ? 5.295 -0.584 -12.281 1.00 89.06 226 ASN A C 1
ATOM 1673 O O . ASN A 1 226 ? 6.376 -0.906 -12.773 1.00 89.06 226 ASN A O 1
ATOM 1677 N N . TRP A 1 227 ? 5.180 0.446 -11.446 1.00 92.19 227 TRP A N 1
ATOM 1678 C CA . TRP A 1 227 ? 6.304 1.333 -11.147 1.00 92.19 227 TRP A CA 1
ATOM 1679 C C . TRP A 1 227 ? 7.474 0.633 -10.436 1.00 92.19 227 TRP A C 1
ATOM 1681 O O . TRP A 1 227 ? 8.612 1.038 -10.634 1.00 92.19 227 TRP A O 1
ATOM 1691 N N . GLY A 1 228 ? 7.234 -0.438 -9.670 1.00 90.12 228 GLY A N 1
ATOM 1692 C CA . GLY A 1 228 ? 8.310 -1.237 -9.067 1.00 90.12 228 GLY A CA 1
ATOM 1693 C C . GLY A 1 228 ? 9.099 -2.043 -10.096 1.00 90.12 228 GLY A C 1
ATOM 1694 O O . GLY A 1 228 ? 10.326 -2.040 -10.066 1.00 90.12 228 GLY A O 1
ATOM 1695 N N . ALA A 1 229 ? 8.404 -2.651 -11.062 1.00 88.81 229 ALA A N 1
ATOM 1696 C CA . ALA A 1 229 ? 9.041 -3.330 -12.191 1.00 88.81 229 ALA A CA 1
ATOM 1697 C C . ALA A 1 229 ? 9.853 -2.357 -13.069 1.00 88.81 229 ALA A C 1
ATOM 1699 O O . ALA A 1 229 ? 10.920 -2.710 -13.557 1.00 88.81 229 ALA A O 1
ATOM 1700 N N . MET A 1 230 ? 9.398 -1.107 -13.230 1.00 91.50 230 MET A N 1
ATOM 1701 C CA . MET A 1 230 ? 10.183 -0.075 -13.925 1.00 91.50 230 MET A CA 1
ATOM 1702 C C . MET A 1 230 ? 11.481 0.259 -13.182 1.00 91.50 230 MET A C 1
ATOM 1704 O O . MET A 1 230 ? 12.528 0.369 -13.809 1.00 91.50 230 MET A O 1
ATOM 1708 N N . ILE A 1 231 ? 11.433 0.388 -11.852 1.00 91.81 231 ILE A N 1
ATOM 1709 C CA . ILE A 1 231 ? 12.641 0.606 -11.042 1.00 91.81 231 ILE A CA 1
ATOM 1710 C C . ILE A 1 231 ? 13.611 -0.560 -11.229 1.00 91.81 231 ILE A C 1
ATOM 1712 O O . ILE A 1 231 ? 14.795 -0.324 -11.436 1.00 91.81 231 ILE A O 1
ATOM 1716 N N . PHE A 1 232 ? 13.100 -1.793 -11.222 1.00 89.62 232 PHE A N 1
ATOM 1717 C CA . PHE A 1 232 ? 13.905 -2.982 -11.472 1.00 89.62 232 PHE A CA 1
ATOM 1718 C C . PHE A 1 232 ? 14.628 -2.923 -12.830 1.00 89.62 232 PHE A C 1
ATOM 1720 O O . PHE A 1 232 ? 15.854 -2.973 -12.869 1.00 89.62 232 PHE A O 1
ATOM 1727 N N . ILE A 1 233 ? 13.883 -2.706 -13.921 1.00 88.62 233 ILE A N 1
ATOM 1728 C CA . ILE A 1 233 ? 14.448 -2.578 -15.277 1.00 88.62 233 ILE A CA 1
ATOM 1729 C C . ILE A 1 233 ? 15.502 -1.464 -15.327 1.00 88.62 233 ILE A C 1
ATOM 1731 O O . ILE A 1 233 ? 16.547 -1.614 -15.950 1.00 88.62 233 ILE A O 1
ATOM 1735 N N . GLY A 1 234 ? 15.244 -0.335 -14.666 1.00 89.69 234 GLY A N 1
ATOM 1736 C CA . GLY A 1 234 ? 16.182 0.780 -14.612 1.00 89.69 234 GLY A CA 1
ATOM 1737 C C . GLY A 1 234 ? 17.485 0.465 -13.867 1.00 89.69 234 GLY A C 1
ATOM 1738 O O . GLY A 1 234 ? 18.536 0.950 -14.278 1.00 89.69 234 GLY A O 1
ATOM 1739 N N . VAL A 1 235 ? 17.432 -0.333 -12.794 1.00 89.88 235 VAL A N 1
ATOM 1740 C CA . VAL A 1 235 ? 18.627 -0.798 -12.064 1.00 89.88 235 VAL A CA 1
ATOM 1741 C C . VAL A 1 235 ? 19.423 -1.790 -12.910 1.00 89.88 235 VAL A C 1
ATOM 1743 O O . VAL A 1 235 ? 20.628 -1.614 -13.052 1.00 89.88 235 VAL A O 1
ATOM 1746 N N . ASP A 1 236 ? 18.755 -2.760 -13.534 1.00 87.94 236 ASP A N 1
ATOM 1747 C CA . ASP A 1 236 ? 19.384 -3.750 -14.423 1.00 87.94 236 ASP A CA 1
ATOM 1748 C C . ASP A 1 236 ? 20.111 -3.078 -15.603 1.00 87.94 236 ASP A C 1
ATOM 1750 O O . ASP A 1 236 ? 21.280 -3.341 -15.883 1.00 87.94 236 ASP A O 1
ATOM 1754 N N . LEU A 1 237 ? 19.461 -2.088 -16.223 1.00 85.69 237 LEU A N 1
ATOM 1755 C CA . LEU A 1 237 ? 20.068 -1.258 -17.262 1.00 85.69 237 LEU A CA 1
ATOM 1756 C C . LEU A 1 237 ? 21.289 -0.472 -16.771 1.00 85.69 237 LEU A C 1
ATOM 1758 O O . LEU A 1 237 ? 22.235 -0.264 -17.532 1.00 85.69 237 LEU A O 1
ATOM 1762 N N . LEU A 1 238 ? 21.259 0.008 -15.526 1.00 86.88 238 LEU A N 1
ATOM 1763 C CA . LEU A 1 238 ? 22.371 0.751 -14.939 1.00 86.88 238 LEU A CA 1
ATOM 1764 C C . LEU A 1 238 ? 23.574 -0.167 -14.695 1.00 86.88 238 LEU A C 1
ATOM 1766 O O . LEU A 1 238 ? 24.703 0.234 -14.974 1.00 86.88 238 LEU A O 1
ATOM 1770 N N . GLU A 1 239 ? 23.334 -1.395 -14.227 1.00 86.06 239 GLU A N 1
ATOM 1771 C CA . GLU A 1 239 ? 24.362 -2.432 -14.078 1.00 86.06 239 GLU A CA 1
ATOM 1772 C C . GLU A 1 239 ? 24.972 -2.823 -15.431 1.00 86.06 239 GLU A C 1
ATOM 1774 O O . GLU A 1 239 ? 26.186 -2.991 -15.536 1.00 86.06 239 GLU A O 1
ATOM 1779 N N . ALA A 1 240 ? 24.158 -2.856 -16.489 1.00 83.31 240 ALA A N 1
ATOM 1780 C CA . ALA A 1 240 ? 24.600 -3.064 -17.867 1.00 83.31 240 ALA A CA 1
ATOM 1781 C C . ALA A 1 240 ? 25.288 -1.836 -18.510 1.00 83.31 240 ALA A C 1
ATOM 1783 O O . ALA A 1 240 ? 25.603 -1.869 -19.700 1.00 83.31 240 ALA A O 1
ATOM 1784 N N . LEU A 1 241 ? 25.521 -0.750 -17.757 1.00 77.31 241 LEU A N 1
ATOM 1785 C CA . LEU A 1 241 ? 26.113 0.510 -18.238 1.00 77.31 241 LEU A CA 1
ATOM 1786 C C . LEU A 1 241 ? 25.349 1.141 -19.420 1.00 77.31 241 LEU A C 1
ATOM 1788 O O . LEU A 1 241 ? 25.925 1.870 -20.232 1.00 77.31 241 LEU A O 1
ATOM 1792 N N . ALA A 1 242 ? 24.038 0.901 -19.515 1.00 78.88 242 ALA A N 1
ATOM 1793 C CA . ALA A 1 242 ? 23.223 1.449 -20.588 1.00 78.88 242 ALA A CA 1
ATOM 1794 C C . ALA A 1 242 ? 22.996 2.964 -20.387 1.00 78.88 242 ALA A C 1
ATOM 1796 O O . ALA A 1 242 ? 22.503 3.391 -19.336 1.00 78.88 242 ALA A O 1
ATOM 1797 N N . PRO A 1 243 ? 23.261 3.810 -21.400 1.00 72.81 243 PRO A N 1
ATOM 1798 C CA . PRO A 1 243 ? 23.183 5.270 -21.268 1.00 72.81 243 PRO A CA 1
ATOM 1799 C C . PRO A 1 243 ? 21.761 5.802 -21.022 1.00 72.81 243 PRO A C 1
ATOM 1801 O O . PRO A 1 243 ? 21.584 6.948 -20.613 1.00 72.81 243 PRO A O 1
ATOM 1804 N N . THR A 1 244 ? 20.732 4.990 -21.257 1.00 79.06 244 THR A N 1
ATOM 1805 C CA . THR A 1 244 ? 19.314 5.347 -21.107 1.00 79.06 244 THR A CA 1
ATOM 1806 C C . THR A 1 244 ? 18.692 4.829 -19.808 1.00 79.06 244 THR A C 1
ATOM 1808 O O . THR A 1 244 ? 17.542 5.168 -19.523 1.00 79.06 244 THR A O 1
ATOM 1811 N N . ALA A 1 245 ? 19.446 4.092 -18.978 1.00 81.50 245 ALA A N 1
ATOM 1812 C CA . ALA A 1 245 ? 18.985 3.492 -17.719 1.00 81.50 245 ALA A CA 1
ATOM 1813 C C . ALA A 1 245 ? 18.263 4.486 -16.796 1.00 81.50 245 ALA A C 1
ATOM 1815 O O . ALA A 1 245 ? 17.237 4.182 -16.180 1.00 81.50 245 ALA A O 1
ATOM 1816 N N . TRP A 1 246 ? 18.775 5.718 -16.748 1.00 85.69 246 TRP A N 1
ATOM 1817 C CA . TRP A 1 246 ? 18.254 6.781 -15.897 1.00 85.69 246 TRP A CA 1
ATOM 1818 C C . TRP A 1 246 ? 16.799 7.143 -16.212 1.00 85.69 246 TRP A C 1
ATOM 1820 O O . TRP A 1 246 ? 16.064 7.498 -15.297 1.00 85.69 246 TRP A O 1
ATOM 1830 N N . THR A 1 247 ? 16.357 7.039 -17.467 1.00 89.06 247 THR A N 1
ATOM 1831 C CA . THR A 1 247 ? 14.998 7.436 -17.871 1.00 89.06 247 THR A CA 1
ATOM 1832 C C . THR A 1 247 ? 13.935 6.538 -17.235 1.00 89.06 247 THR A C 1
ATOM 1834 O O . THR A 1 247 ? 12.976 7.022 -16.625 1.00 89.06 247 THR A O 1
ATOM 1837 N N . VAL A 1 248 ? 14.140 5.223 -17.311 1.00 89.94 248 VAL A N 1
ATOM 1838 C CA . VAL A 1 248 ? 13.240 4.203 -16.763 1.00 89.94 248 VAL A CA 1
ATOM 1839 C C . VAL A 1 248 ? 13.289 4.216 -15.238 1.00 89.94 248 VAL A C 1
ATOM 1841 O O . VAL A 1 248 ? 12.248 4.248 -14.577 1.00 89.94 248 VAL A O 1
ATOM 1844 N N . LEU A 1 249 ? 14.500 4.278 -14.677 1.00 91.88 249 LEU A N 1
ATOM 1845 C CA . LEU A 1 249 ? 14.714 4.279 -13.235 1.00 91.88 249 LEU A CA 1
ATOM 1846 C C . LEU A 1 249 ? 14.072 5.496 -12.560 1.00 91.88 249 LEU A C 1
ATOM 1848 O O . LEU A 1 249 ? 13.332 5.364 -11.581 1.00 91.88 249 LEU A O 1
ATOM 1852 N N . LEU A 1 250 ? 14.355 6.692 -13.081 1.00 93.19 250 LEU A N 1
ATOM 1853 C CA . LEU A 1 250 ? 13.935 7.954 -12.480 1.00 93.19 250 LEU A CA 1
ATOM 1854 C C . LEU A 1 250 ? 12.429 8.167 -12.635 1.00 93.19 250 LEU A C 1
ATOM 1856 O O . LEU A 1 250 ? 11.782 8.585 -11.677 1.00 93.19 250 LEU A O 1
ATOM 1860 N N . SER A 1 251 ? 11.849 7.814 -13.787 1.00 93.50 251 SER A N 1
ATOM 1861 C CA . SER A 1 251 ? 10.401 7.915 -13.999 1.00 93.50 251 SER A CA 1
ATOM 1862 C C . SER A 1 251 ? 9.612 7.018 -13.036 1.00 93.50 251 SER A C 1
ATOM 1864 O O . SER A 1 251 ? 8.724 7.514 -12.336 1.00 93.50 251 SER A O 1
ATOM 1866 N N . GLY A 1 252 ? 9.977 5.735 -12.915 1.00 92.94 252 GLY A N 1
ATOM 1867 C CA . GLY A 1 252 ? 9.345 4.806 -11.971 1.00 92.94 252 GLY A CA 1
ATOM 1868 C C . GLY A 1 252 ? 9.512 5.241 -10.510 1.00 92.94 252 GLY A C 1
ATOM 1869 O O . GLY A 1 252 ? 8.537 5.291 -9.753 1.00 92.94 252 GLY A O 1
ATOM 1870 N N . SER A 1 253 ? 10.730 5.642 -10.129 1.00 94.06 253 SER A N 1
ATOM 1871 C CA . SER A 1 253 ? 11.052 6.090 -8.766 1.00 94.06 253 SER A CA 1
ATOM 1872 C C . SER A 1 253 ? 10.308 7.366 -8.374 1.00 94.06 253 SER A C 1
ATOM 1874 O O . SER A 1 253 ? 9.752 7.446 -7.274 1.00 94.06 253 SER A O 1
ATOM 1876 N N . MET A 1 254 ? 10.257 8.365 -9.263 1.00 95.69 254 MET A N 1
ATOM 1877 C CA . MET A 1 254 ? 9.530 9.612 -9.017 1.00 95.69 254 MET A CA 1
ATOM 1878 C C . MET A 1 254 ? 8.030 9.369 -8.898 1.00 95.69 254 MET A C 1
ATOM 1880 O O . MET A 1 254 ? 7.405 9.932 -8.000 1.00 95.69 254 MET A O 1
ATOM 1884 N N . ALA A 1 255 ? 7.451 8.518 -9.749 1.00 95.06 255 ALA A N 1
ATOM 1885 C CA . ALA A 1 255 ? 6.025 8.224 -9.698 1.00 95.06 255 ALA A CA 1
ATOM 1886 C C . ALA A 1 255 ? 5.618 7.554 -8.378 1.00 95.06 255 ALA A C 1
ATOM 1888 O O . ALA A 1 255 ? 4.711 8.051 -7.706 1.00 95.06 255 ALA A O 1
ATOM 1889 N N . ILE A 1 256 ? 6.334 6.504 -7.948 1.00 94.06 256 ILE A N 1
ATOM 1890 C CA . ILE A 1 256 ? 6.107 5.870 -6.638 1.00 94.06 256 ILE A CA 1
ATOM 1891 C C . ILE A 1 256 ? 6.280 6.877 -5.499 1.00 94.06 256 ILE A C 1
ATOM 1893 O O . ILE A 1 256 ? 5.437 6.946 -4.604 1.00 94.06 256 ILE A O 1
ATOM 1897 N N . SER A 1 257 ? 7.344 7.680 -5.535 1.00 95.25 257 SER A N 1
ATOM 1898 C CA . SER A 1 257 ? 7.677 8.595 -4.440 1.00 95.25 257 SER A CA 1
ATOM 1899 C C . SER A 1 257 ? 6.642 9.708 -4.299 1.00 95.25 257 SER A C 1
ATOM 1901 O O . SER A 1 257 ? 6.151 9.948 -3.199 1.00 95.25 257 SER A O 1
ATOM 1903 N N . LEU A 1 258 ? 6.255 10.351 -5.405 1.00 96.12 258 LEU A N 1
ATOM 1904 C CA . LEU A 1 258 ? 5.241 11.411 -5.422 1.00 96.12 258 LEU A CA 1
ATOM 1905 C C . LEU A 1 258 ? 3.862 10.885 -5.025 1.00 96.12 258 LEU A C 1
ATOM 1907 O O . LEU A 1 258 ? 3.133 11.554 -4.290 1.00 96.12 258 LEU A O 1
ATOM 1911 N N . PHE A 1 259 ? 3.513 9.679 -5.474 1.00 95.12 259 PHE A N 1
ATOM 1912 C CA . PHE A 1 259 ? 2.270 9.019 -5.096 1.00 95.12 259 PHE A CA 1
ATOM 1913 C C . PHE A 1 259 ? 2.232 8.744 -3.589 1.00 95.12 259 PHE A C 1
ATOM 1915 O O . PHE A 1 259 ? 1.323 9.201 -2.893 1.00 95.12 259 PHE A O 1
ATOM 1922 N N . CYS A 1 260 ? 3.251 8.066 -3.057 1.00 95.00 260 CYS A N 1
ATOM 1923 C CA . CYS A 1 260 ? 3.348 7.760 -1.632 1.00 95.00 260 CYS A CA 1
ATOM 1924 C C . CYS A 1 260 ? 3.392 9.032 -0.775 1.00 95.00 260 CYS A C 1
ATOM 1926 O O . CYS A 1 260 ? 2.689 9.111 0.233 1.00 95.00 260 CYS A O 1
ATOM 1928 N N . ALA A 1 261 ? 4.150 10.050 -1.194 1.00 96.06 261 ALA A N 1
ATOM 1929 C CA . ALA A 1 261 ? 4.218 11.337 -0.511 1.00 96.06 261 ALA A CA 1
ATOM 1930 C C . ALA A 1 261 ? 2.850 12.028 -0.473 1.00 96.06 261 ALA A C 1
ATOM 1932 O O . ALA A 1 261 ? 2.446 12.521 0.576 1.00 96.06 261 ALA A O 1
ATOM 1933 N N . SER A 1 262 ? 2.100 12.005 -1.576 1.00 95.81 262 SER A N 1
ATOM 1934 C CA . SER A 1 262 ? 0.767 12.607 -1.654 1.00 95.81 262 SER A CA 1
ATOM 1935 C C . SER A 1 262 ? -0.203 11.953 -0.665 1.00 95.81 262 SER A C 1
ATOM 1937 O O . SER A 1 262 ? -0.811 12.645 0.150 1.00 95.81 262 SER A O 1
ATOM 1939 N N . PHE A 1 263 ? -0.296 10.619 -0.650 1.00 94.25 263 PHE A N 1
ATOM 1940 C CA . PHE A 1 263 ? -1.148 9.900 0.308 1.00 94.25 263 PHE A CA 1
ATOM 1941 C C . PHE A 1 263 ? -0.694 10.088 1.758 1.00 94.25 263 PHE A C 1
ATOM 1943 O O . PHE A 1 263 ? -1.529 10.254 2.651 1.00 94.25 263 PHE A O 1
ATOM 1950 N N . TYR A 1 264 ? 0.616 10.124 1.997 1.00 92.19 264 TYR A N 1
ATOM 1951 C CA . TYR A 1 264 ? 1.168 10.394 3.318 1.00 92.19 264 TYR A CA 1
ATOM 1952 C C . TYR A 1 264 ? 0.812 11.803 3.812 1.00 92.19 264 TYR A C 1
ATOM 1954 O O . TYR A 1 264 ? 0.299 11.946 4.923 1.00 92.19 264 TYR A O 1
ATOM 1962 N N . LEU A 1 265 ? 0.992 12.837 2.987 1.00 94.06 265 LEU A N 1
ATOM 1963 C CA . LEU A 1 265 ? 0.650 14.221 3.331 1.00 94.06 265 LEU A CA 1
ATOM 1964 C C . LEU A 1 265 ? -0.853 14.394 3.582 1.00 94.06 265 LEU A C 1
ATOM 1966 O O . LEU A 1 265 ? -1.240 15.028 4.564 1.00 94.06 265 LEU A O 1
ATOM 1970 N N . ILE A 1 266 ? -1.704 13.770 2.760 1.00 94.12 266 ILE A N 1
ATOM 1971 C CA . ILE A 1 266 ? -3.157 13.750 2.993 1.00 94.12 266 ILE A CA 1
ATOM 1972 C C . ILE A 1 266 ? -3.461 13.078 4.340 1.00 94.12 266 ILE A C 1
ATOM 1974 O O . ILE A 1 266 ? -4.279 13.585 5.108 1.00 94.12 266 ILE A O 1
ATOM 1978 N N . SER A 1 267 ? -2.772 11.982 4.679 1.00 90.69 267 SER A N 1
ATOM 1979 C CA . SER A 1 267 ? -2.973 11.285 5.958 1.00 90.69 267 SER A CA 1
ATOM 1980 C C . SER A 1 267 ? -2.644 12.161 7.169 1.00 90.69 267 SER A C 1
ATOM 1982 O O . SER A 1 267 ? -3.351 12.095 8.178 1.00 90.69 267 SER A O 1
ATOM 1984 N N . LEU A 1 268 ? -1.620 13.017 7.062 1.00 88.69 268 LEU A N 1
ATOM 1985 C CA . LEU A 1 268 ? -1.268 13.989 8.096 1.00 88.69 268 LEU A CA 1
ATOM 1986 C C . LEU A 1 268 ? -2.355 15.058 8.239 1.00 88.69 268 LEU A C 1
ATOM 1988 O O . LEU A 1 268 ? -2.816 15.306 9.351 1.00 88.69 268 LEU A O 1
ATOM 1992 N N . GLY A 1 269 ? -2.836 15.611 7.121 1.00 88.88 269 GLY A N 1
ATOM 1993 C CA . GLY A 1 269 ? -3.912 16.605 7.129 1.00 88.88 269 GLY A CA 1
ATOM 1994 C C . GLY A 1 269 ? -5.206 16.077 7.758 1.00 88.88 269 GLY A C 1
ATOM 1995 O O . GLY A 1 269 ? -5.799 16.735 8.613 1.00 88.88 269 GLY A O 1
ATOM 1996 N N . VAL A 1 270 ? -5.620 14.853 7.409 1.00 87.94 270 VAL A N 1
ATOM 1997 C CA . VAL A 1 270 ? -6.804 14.211 8.013 1.00 87.94 270 VAL A CA 1
ATOM 1998 C C . VAL A 1 270 ? -6.591 13.963 9.510 1.00 87.94 270 VAL A C 1
ATOM 2000 O O . VAL A 1 270 ? -7.501 14.189 10.311 1.00 87.94 270 VAL A O 1
ATOM 2003 N N . ARG A 1 271 ? -5.386 13.542 9.914 1.00 83.44 271 ARG A N 1
ATOM 2004 C CA . ARG A 1 271 ? -5.041 13.309 11.325 1.00 83.44 271 ARG A CA 1
ATOM 2005 C C . ARG A 1 271 ? -5.101 14.590 12.155 1.00 83.44 271 ARG A C 1
ATOM 2007 O O . ARG A 1 271 ? -5.574 14.548 13.291 1.00 83.44 271 ARG A O 1
ATOM 2014 N N . ASP A 1 272 ? -4.663 15.713 11.598 1.00 82.56 272 ASP A N 1
ATOM 2015 C CA . ASP A 1 272 ? -4.697 17.007 12.281 1.00 82.56 272 ASP A CA 1
ATOM 2016 C C . ASP A 1 272 ? -6.134 17.494 12.509 1.00 82.56 272 ASP A C 1
ATOM 2018 O O . ASP A 1 272 ? -6.457 17.982 13.594 1.00 82.56 272 ASP A O 1
ATOM 2022 N N . ILE A 1 273 ? -7.029 17.279 11.540 1.00 81.56 273 ILE A N 1
ATOM 2023 C CA . ILE A 1 273 ? -8.461 17.583 11.689 1.00 81.56 273 ILE A CA 1
ATOM 2024 C C . ILE A 1 273 ? -9.108 16.666 12.742 1.00 81.56 273 ILE A C 1
ATOM 2026 O O . ILE A 1 273 ? -9.936 17.115 13.536 1.00 81.56 273 ILE A O 1
ATOM 2030 N N . ALA A 1 274 ? -8.708 15.392 12.795 1.00 72.75 274 ALA A N 1
ATOM 2031 C CA . ALA A 1 274 ? -9.247 14.416 13.741 1.00 72.75 274 ALA A CA 1
ATOM 2032 C C . ALA A 1 274 ? -8.832 14.663 15.210 1.00 72.75 274 ALA A C 1
ATOM 2034 O O . ALA A 1 274 ? -9.495 14.161 16.123 1.00 72.75 274 ALA A O 1
ATOM 2035 N N . HIS A 1 275 ? -7.777 15.449 15.472 1.00 64.06 275 HIS A N 1
ATOM 2036 C CA . HIS A 1 275 ? -7.274 15.733 16.825 1.00 64.06 275 HIS A CA 1
ATOM 2037 C C . HIS A 1 275 ? -7.209 17.243 17.154 1.00 64.06 275 HIS A C 1
ATOM 2039 O O . HIS A 1 275 ? -6.128 17.839 17.159 1.00 64.06 275 HIS A O 1
ATOM 2045 N N . PRO A 1 276 ? -8.325 17.866 17.593 1.00 54.75 276 PRO A N 1
ATOM 2046 C CA . PRO A 1 276 ? -8.396 19.308 17.876 1.00 54.75 276 PRO A CA 1
ATOM 2047 C C . PRO A 1 276 ? -7.448 19.807 18.981 1.00 54.75 276 PRO A C 1
ATOM 2049 O O . PRO A 1 276 ? -7.112 20.991 19.032 1.00 54.75 276 PRO A O 1
ATOM 2052 N N . ARG A 1 277 ? -6.992 18.920 19.882 1.00 55.06 277 ARG A N 1
ATOM 2053 C CA . ARG A 1 277 ? -6.166 19.288 21.049 1.00 55.06 277 ARG A CA 1
ATOM 2054 C C . ARG A 1 277 ? -4.781 19.841 20.689 1.00 55.06 277 ARG A C 1
ATOM 2056 O O . ARG A 1 277 ? -4.205 20.550 21.507 1.00 55.06 277 ARG A O 1
ATOM 2063 N N . ARG A 1 278 ? -4.264 19.595 19.479 1.00 47.28 278 ARG A N 1
ATOM 2064 C CA . ARG A 1 278 ? -2.980 20.174 19.032 1.00 47.28 278 ARG A CA 1
ATOM 2065 C C . ARG A 1 278 ? -3.068 21.668 18.703 1.00 47.28 278 ARG A C 1
ATOM 2067 O O . ARG A 1 278 ? -2.052 22.353 18.728 1.00 47.28 278 ARG A O 1
ATOM 2074 N N . ARG A 1 279 ? -4.272 22.198 18.455 1.00 48.25 279 ARG A N 1
ATOM 2075 C CA . ARG A 1 279 ? -4.470 23.614 18.105 1.00 48.25 279 ARG A CA 1
ATOM 2076 C C . ARG A 1 279 ? -4.393 24.548 19.320 1.00 48.25 279 ARG A C 1
ATOM 2078 O O . ARG A 1 279 ? -3.975 25.688 19.175 1.00 48.25 279 ARG A O 1
ATOM 2085 N N . VAL A 1 280 ? -4.738 24.055 20.513 1.00 47.91 280 VAL A N 1
ATOM 2086 C CA . VAL A 1 280 ? -4.786 24.862 21.749 1.00 47.91 280 VAL A CA 1
ATOM 2087 C C . VAL A 1 280 ? -3.387 25.125 22.323 1.00 47.91 280 VAL A C 1
ATOM 2089 O O . VAL A 1 280 ? -3.124 26.217 22.810 1.00 47.91 280 VAL A O 1
ATOM 2092 N N . VAL A 1 281 ? -2.448 24.179 22.199 1.00 48.94 281 VAL A N 1
ATOM 2093 C CA . VAL A 1 281 ? -1.073 24.358 22.713 1.00 48.94 281 VAL A CA 1
ATOM 2094 C C . VAL A 1 281 ? -0.300 25.415 21.915 1.00 48.94 281 VAL A C 1
ATOM 2096 O O . VAL A 1 281 ? 0.450 26.187 22.498 1.00 48.94 281 VAL A O 1
ATOM 2099 N N . ARG A 1 282 ? -0.542 25.528 20.601 1.00 45.91 282 ARG A N 1
ATOM 2100 C CA . ARG A 1 282 ? 0.087 26.558 19.754 1.00 45.91 282 ARG A CA 1
ATOM 2101 C C . ARG A 1 282 ? -0.497 27.963 19.971 1.00 45.91 282 ARG A C 1
ATOM 2103 O O . ARG A 1 282 ? 0.169 28.937 19.657 1.00 45.91 282 ARG A O 1
ATOM 2110 N N . ALA A 1 283 ? -1.715 28.065 20.507 1.00 51.62 283 ALA A N 1
ATOM 2111 C CA . ALA A 1 283 ? -2.337 29.341 20.867 1.00 51.62 283 ALA A CA 1
ATOM 2112 C C . ALA A 1 283 ? -1.888 29.859 22.249 1.00 51.62 283 ALA A C 1
ATOM 2114 O O . ALA A 1 283 ? -1.913 31.062 22.481 1.00 51.62 283 ALA A O 1
ATOM 2115 N N . ASN A 1 284 ? -1.439 28.968 23.142 1.00 49.44 284 ASN A N 1
ATOM 2116 C CA . ASN A 1 284 ? -1.045 29.306 24.517 1.00 49.44 284 ASN A CA 1
ATOM 2117 C C . ASN A 1 284 ? 0.476 29.474 24.717 1.00 49.44 284 ASN A C 1
ATOM 2119 O O . ASN A 1 284 ? 0.931 29.601 25.851 1.00 49.44 284 ASN A O 1
ATOM 2123 N N . HIS A 1 285 ? 1.264 29.477 23.642 1.00 51.00 285 HIS A N 1
ATOM 2124 C CA . HIS A 1 285 ? 2.660 29.927 23.652 1.00 51.00 285 HIS A CA 1
ATOM 2125 C C . HIS A 1 285 ? 2.791 31.114 22.686 1.00 51.00 285 HIS A C 1
ATOM 2127 O O . HIS A 1 285 ? 3.200 30.929 21.536 1.00 51.00 285 HIS A O 1
ATOM 2133 N N . PRO A 1 286 ? 2.384 32.334 23.089 1.00 45.97 286 PRO A N 1
ATOM 2134 C CA . PRO A 1 286 ? 2.895 33.521 22.422 1.00 45.97 286 PRO A CA 1
ATOM 2135 C C . PRO A 1 286 ? 4.421 33.485 22.534 1.00 45.97 286 PRO A C 1
ATOM 2137 O O . PRO A 1 286 ? 4.954 33.161 23.594 1.00 45.97 286 PRO A O 1
ATOM 2140 N N . ALA A 1 287 ? 5.096 33.738 21.412 1.00 53.78 287 ALA A N 1
ATOM 2141 C CA . ALA A 1 287 ? 6.547 33.814 21.328 1.00 53.78 287 ALA A CA 1
ATOM 2142 C C . ALA A 1 287 ? 7.100 34.601 22.522 1.00 53.78 287 ALA A C 1
ATOM 2144 O O . ALA A 1 287 ? 6.639 35.713 22.789 1.00 53.78 287 ALA A O 1
ATOM 2145 N N . GLU A 1 288 ? 8.046 34.002 23.245 1.00 52.66 288 GLU A N 1
ATOM 2146 C CA . GLU A 1 288 ? 8.818 34.706 24.260 1.00 52.66 288 GLU A CA 1
ATOM 2147 C C . GLU A 1 288 ? 9.351 36.000 23.638 1.00 52.66 288 GLU A C 1
ATOM 2149 O O . GLU A 1 288 ? 10.002 35.998 22.590 1.00 52.66 288 GLU A O 1
ATOM 2154 N N . VAL A 1 289 ? 8.982 37.115 24.264 1.00 55.25 289 VAL A N 1
ATOM 2155 C CA . VAL A 1 289 ? 9.488 38.448 23.952 1.00 55.25 289 VAL A CA 1
ATOM 2156 C C . VAL A 1 289 ? 11.016 38.377 24.025 1.00 55.25 289 VAL A C 1
ATOM 2158 O O . VAL A 1 289 ? 11.528 37.914 25.047 1.00 55.25 289 VAL A O 1
ATOM 2161 N N . PRO A 1 290 ? 11.768 38.803 22.992 1.00 49.81 290 PRO A N 1
ATOM 2162 C CA . PRO A 1 290 ? 13.212 38.890 23.119 1.00 49.81 290 PRO A CA 1
ATOM 2163 C C . PRO A 1 290 ? 13.517 39.889 24.236 1.00 49.81 290 PRO A C 1
ATOM 2165 O O . PRO A 1 290 ? 13.174 41.066 24.137 1.00 49.81 290 PRO A O 1
ATOM 2168 N N . ALA A 1 291 ? 14.117 39.395 25.318 1.00 51.22 291 ALA A N 1
ATOM 2169 C CA . ALA A 1 291 ? 14.633 40.218 26.397 1.00 51.22 291 ALA A CA 1
ATOM 2170 C C . ALA A 1 291 ? 15.795 41.057 25.850 1.00 51.22 291 ALA A C 1
ATOM 2172 O O . ALA A 1 291 ? 16.935 40.600 25.777 1.00 51.22 291 ALA A O 1
ATOM 2173 N N . GLY A 1 292 ? 15.470 42.265 25.400 1.00 57.06 292 GLY A N 1
ATOM 2174 C CA . GLY A 1 292 ? 16.414 43.350 25.199 1.00 57.06 292 GLY A CA 1
ATOM 2175 C C . GLY A 1 292 ? 16.326 44.329 26.367 1.00 57.06 292 GLY A C 1
ATOM 2176 O O . GLY A 1 292 ? 15.225 44.702 26.761 1.00 57.06 292 GLY A O 1
ATOM 2177 N N . GLU A 1 293 ? 17.510 44.743 26.828 1.00 43.66 293 GLU A N 1
ATOM 2178 C CA . GLU A 1 293 ? 17.826 45.886 27.703 1.00 43.66 293 GLU A CA 1
ATOM 2179 C C . GLU A 1 293 ? 17.731 45.670 29.225 1.00 43.66 293 GLU A C 1
ATOM 2181 O O . GLU A 1 293 ? 16.694 45.911 29.838 1.00 43.66 293 GLU A O 1
ATOM 2186 N N . VAL A 1 294 ? 18.870 45.284 29.832 1.00 39.66 294 VAL A N 1
ATOM 2187 C CA . VAL A 1 294 ? 19.719 46.178 30.662 1.00 39.66 294 VAL A CA 1
ATOM 2188 C C . VAL A 1 294 ? 21.190 45.847 30.409 1.00 39.66 294 VAL A C 1
ATOM 2190 O O . VAL A 1 294 ? 21.508 44.636 30.370 1.00 39.66 294 VAL A O 1
#

Sequence (294 aa):
HDAPVTEFTVVEVVTDPGSEIGLFEAQLSTSPFVEVGDVIEVSRQPAPPSRAHWLGTDPLGRDVLSMLLAGARTTFVVGLVAAITTALVGVLYASVQAVMRGRIDGFMSRLSDMLLLFPAPLVMIVLGAGTFGDLLSPFRFGLIYGFLAGASTTAIVLRSHALTVMGRQFVDAARVAGANRYHLMVRHVVPHLIPLAAVSMLTAVVGAVVANGFASYLAFGNDMVNWGAMIFIGVDLLEALAPTAWTVLLSGSMAISLFCASFYLISLGVRDIAHPRRRVVRANHPAEVPAGEV

Foldseek 3Di:
DPADWAKAAEACDDPDPRRHDHLVRCCVQPNVPDDHGDIDTGRDPQAPADPVQNLGAFRVRHRLVVLLVLQVVLLCLLLQLLLVLLLVLLLVLLLCLQLVDDPSVVVLLVVQVVLVVVQLLNVLLVCCAPPNVQVCRSNNLSNSSSNSNNSHVSNVVLNVVLNVQCPDPVVVVCVVVVDDSVCCRPVGRSVSSVLVSNLSSLVSSLSRSVSVLSSLLNHPDDPRRHLSVLLNSLVVCVVVVNPSSCSSNVSSVVSSVVSNVVSNVVSVVSVCVSDVVVVVVVVPDDDDDPDDDD

Radius of gyration: 28.04 Å; chains: 1; bounding box: 69×65×77 Å

Secondary structure (DSSP, 8-state):
--PPEEEEEEESS-S-TTTEEEHHHHHHHT-TT--TT-EEEEE-SSPPP-SS-TT-B-TT--BHHHHHHHHHHHHHHHHHHHHHHHHHHHHHHHHHHHHH-HHHHHHHHHHHHHHHHS-HHHHHHHHHSSTTGGG--HHHHHHHHHHHHIIIIIHHHHHHHHHHHHTSHHHHHHHHTT--HHHIIIIIIHHHHHHHHHHHHHHHHHHHHHHHHHHHHH-TT-----HHHHHHHHHHHHHTT-TTHHHHHHHHHHHHHHHHHHHHHHHHHHHHHH-THHHHHHHS----------